Protein AF-A0A7X3FND4-F1 (afdb_monomer_lite)

Organism: NCBI:txid2078573

Foldseek 3Di:
DQDADPVGHRQADADDDDDDPVPQQAAPLQLLQVVLLVLVVVLVVPVVCVVVSSVVSVVSLVVCVVVVNDNSNHDGRYTHRDDPVRSVVVCCVVPVPPVPCPPVVVVQPVPPPPDGPPVQPSLLLPQQQAQPLDLVSSVVSVVVSLVSNVWDWDDDPPQKIFTADQDPNDGDTFKIWRQAQDPDPPDDPLRRATFMAGADGPVAWGADSNVSDIDGRVHGPSHGSHD

Secondary structure (DSSP, 8-state):
---B-TTS-B--B---S---GGG-SS-TT-HHHHHHHHHHHHHHH-GGGHHHHHHHHHHHHHHHHHTT--GGGSPPSSSBPPPHHHHHHHHHHH-TTGGG-TTHHHHTTS-TTSS--TTTTTHHHH------S-HHHHHHHHHHHHHHTTPEEEE-TTSEEEEEEEETTEEEEEEEEE-SPP--TT--GGGGS-EEEEBSSSSS-EEETTTTEEESHHHHSSEES--

Structure (mmCIF, N/CA/C/O backbone):
data_AF-A0A7X3FND4-F1
#
_entry.id   AF-A0A7X3FND4-F1
#
loop_
_atom_site.group_PDB
_atom_site.id
_atom_site.type_symbol
_atom_site.label_atom_id
_atom_site.label_alt_id
_atom_site.label_comp_id
_atom_site.label_asym_id
_atom_site.label_entity_id
_atom_site.label_seq_id
_atom_site.pdbx_PDB_ins_code
_atom_site.Cartn_x
_atom_site.Cartn_y
_atom_site.Cartn_z
_atom_site.occupancy
_atom_site.B_iso_or_equiv
_atom_site.auth_seq_id
_atom_site.auth_comp_id
_atom_site.auth_asym_id
_atom_site.auth_atom_id
_atom_site.pdbx_PDB_model_num
ATOM 1 N N . MET A 1 1 ? -24.458 -0.005 28.334 1.00 35.22 1 MET A N 1
ATOM 2 C CA . MET A 1 1 ? -25.218 0.476 27.157 1.00 35.22 1 MET A CA 1
ATOM 3 C C . MET A 1 1 ? -24.562 -0.077 25.902 1.00 35.22 1 MET A C 1
ATOM 5 O O . MET A 1 1 ? -23.398 0.231 25.675 1.00 35.22 1 MET A O 1
ATOM 9 N N . LYS A 1 2 ? -25.258 -0.939 25.150 1.00 39.16 2 LYS A N 1
ATOM 10 C CA . LYS A 1 2 ? -24.823 -1.385 23.818 1.00 39.16 2 LYS A CA 1
ATOM 11 C C . LYS A 1 2 ? -25.212 -0.275 22.835 1.00 39.16 2 LYS A C 1
ATOM 13 O O . LYS A 1 2 ? -26.392 0.042 22.756 1.00 39.16 2 LYS A O 1
ATOM 18 N N . TYR A 1 3 ? -24.232 0.366 22.202 1.00 41.12 3 TYR A N 1
ATOM 19 C CA . TYR A 1 3 ? -24.488 1.337 21.134 1.00 41.12 3 TYR A CA 1
ATOM 20 C C . TYR A 1 3 ? -24.836 0.569 19.855 1.00 41.12 3 TYR A C 1
ATOM 22 O O . TYR A 1 3 ? -24.245 -0.480 19.582 1.00 41.12 3 TYR A O 1
ATOM 30 N N . VAL A 1 4 ? -25.846 1.054 19.143 1.00 42.75 4 VAL A N 1
ATOM 31 C CA . VAL A 1 4 ? -26.468 0.403 17.989 1.00 42.75 4 VAL A CA 1
ATOM 32 C C . VAL A 1 4 ? -26.307 1.346 16.798 1.00 42.75 4 VAL A C 1
ATOM 34 O O . VAL A 1 4 ? -26.546 2.542 16.960 1.00 42.75 4 VAL A O 1
ATOM 37 N N . ASP A 1 5 ? -25.874 0.838 15.644 1.00 49.78 5 ASP A N 1
ATOM 38 C CA . ASP A 1 5 ? -25.708 1.648 14.432 1.00 49.78 5 ASP A CA 1
ATOM 39 C C . ASP A 1 5 ? -27.071 2.089 13.854 1.00 49.78 5 ASP A C 1
ATOM 41 O O . ASP A 1 5 ? -28.125 1.586 14.270 1.00 49.78 5 ASP A O 1
ATOM 45 N N . PRO A 1 6 ? -27.094 2.997 12.856 1.00 37.53 6 PRO A N 1
ATOM 46 C CA . PRO A 1 6 ? -28.324 3.406 12.175 1.00 37.53 6 PRO A CA 1
ATOM 47 C C . PRO A 1 6 ? -29.097 2.267 11.483 1.00 37.53 6 PRO A C 1
ATOM 49 O O . PRO A 1 6 ? -30.220 2.493 11.039 1.00 37.53 6 PRO A O 1
ATOM 52 N N . SER A 1 7 ? -28.522 1.062 11.376 1.00 45.56 7 SER A N 1
ATOM 53 C CA . SER A 1 7 ? -29.170 -0.142 10.843 1.00 45.56 7 SER A CA 1
ATOM 54 C C . SER A 1 7 ? -29.706 -1.093 11.922 1.00 45.56 7 SER A C 1
ATOM 56 O O . SER A 1 7 ? -30.280 -2.128 11.593 1.00 45.56 7 SER A O 1
ATOM 58 N N . GLY A 1 8 ? -29.595 -0.736 13.205 1.00 41.75 8 GLY A N 1
ATOM 59 C CA . GLY A 1 8 ? -30.160 -1.513 14.308 1.00 41.75 8 GLY A CA 1
ATOM 60 C C . GLY A 1 8 ? -29.250 -2.628 14.837 1.00 41.75 8 GLY A C 1
ATOM 61 O O . GLY A 1 8 ? -29.693 -3.417 15.675 1.00 41.75 8 GLY A O 1
ATOM 62 N N . HIS A 1 9 ? -27.981 -2.689 14.417 1.00 47.28 9 HIS A N 1
ATOM 63 C CA . HIS A 1 9 ? -27.029 -3.702 14.878 1.00 47.28 9 HIS A CA 1
ATOM 64 C C . HIS A 1 9 ? -26.102 -3.175 15.980 1.00 47.28 9 HIS A C 1
ATOM 66 O O . HIS A 1 9 ? -25.639 -2.038 15.942 1.00 47.28 9 HIS A O 1
ATOM 72 N N . ALA A 1 10 ? -25.837 -4.004 16.998 1.00 50.56 10 ALA A N 1
ATOM 73 C CA . ALA A 1 10 ? -24.878 -3.669 18.050 1.00 50.56 10 ALA A CA 1
ATOM 74 C C . ALA A 1 10 ? -23.487 -3.499 17.424 1.00 50.56 10 ALA A C 1
ATOM 76 O O . ALA A 1 10 ? -22.963 -4.445 16.837 1.00 50.56 10 ALA A O 1
ATOM 77 N N . GLU A 1 11 ? -22.917 -2.298 17.536 1.00 48.88 11 GLU A N 1
ATOM 78 C CA . GLU A 1 11 ? -21.848 -1.885 16.626 1.00 48.88 11 GLU A CA 1
ATOM 79 C C . GLU A 1 11 ? -20.568 -2.696 16.753 1.00 48.88 11 GLU A C 1
ATOM 81 O O . GLU A 1 11 ? -19.911 -2.874 15.739 1.00 48.88 11 GLU A O 1
ATOM 86 N N . MET A 1 12 ? -20.161 -3.137 17.950 1.00 56.22 12 MET A N 1
ATOM 87 C CA . MET A 1 12 ? -18.870 -3.812 18.161 1.00 56.22 12 MET A CA 1
ATOM 88 C C . MET A 1 12 ? -18.923 -4.714 19.407 1.00 56.22 12 MET A C 1
ATOM 90 O O . MET A 1 12 ? -19.320 -4.272 20.488 1.00 56.22 12 MET A O 1
ATOM 94 N N . SER A 1 13 ? -18.551 -5.989 19.244 1.00 53.75 13 SER A N 1
ATOM 95 C CA . SER A 1 13 ? -18.493 -7.022 20.294 1.00 53.75 13 SER A CA 1
ATOM 96 C C . SER A 1 13 ? -17.082 -7.137 20.897 1.00 53.75 13 SER A C 1
ATOM 98 O O . SER A 1 13 ? -16.085 -6.932 20.207 1.00 53.75 13 SER A O 1
ATOM 100 N N . THR A 1 14 ? -16.997 -7.477 22.189 1.00 50.88 14 THR A N 1
ATOM 101 C CA . THR A 1 14 ? -15.748 -7.652 22.957 1.00 50.88 14 THR A CA 1
ATOM 102 C C . THR A 1 14 ? -15.320 -9.122 23.086 1.00 50.88 14 THR A C 1
ATOM 104 O O . THR A 1 14 ? -14.772 -9.483 24.126 1.00 50.88 14 THR A O 1
ATOM 107 N N . GLY A 1 15 ? -15.633 -9.992 22.117 1.00 50.84 15 GLY A N 1
ATOM 108 C CA . GLY A 1 15 ? -15.469 -11.448 22.239 1.00 50.84 15 GLY A CA 1
ATOM 109 C C . GLY A 1 15 ? -14.130 -11.879 22.861 1.00 50.84 15 GLY A C 1
ATOM 110 O O . GLY A 1 15 ? -13.076 -11.719 22.256 1.00 50.84 15 GLY A O 1
ATOM 111 N N . SER A 1 16 ? -14.175 -12.417 24.089 1.00 43.38 16 SER A N 1
ATOM 112 C CA . SER A 1 16 ? -13.014 -12.863 24.879 1.00 43.38 16 SER A CA 1
ATOM 113 C C . SER A 1 16 ? -12.987 -14.393 25.025 1.00 43.38 16 SER A C 1
ATOM 115 O O . SER A 1 16 ? -12.960 -14.931 26.134 1.00 43.38 16 SER A O 1
ATOM 117 N N . GLY A 1 17 ? -13.066 -15.110 23.906 1.00 42.16 17 GLY A N 1
ATOM 118 C CA . GLY A 1 17 ? -12.922 -16.568 23.841 1.00 42.16 17 GLY A CA 1
ATOM 119 C C . GLY A 1 17 ? -11.724 -16.941 22.974 1.00 42.16 17 GLY A C 1
ATOM 120 O O . GLY A 1 17 ? -11.375 -16.176 22.079 1.00 42.16 17 GLY A O 1
ATOM 121 N N . GLY A 1 18 ? -11.077 -18.078 23.260 1.00 45.50 18 GLY A N 1
ATOM 122 C CA . GLY A 1 18 ? -9.878 -18.556 22.560 1.00 45.50 18 GLY A CA 1
ATOM 123 C C . GLY A 1 18 ? -9.950 -18.329 21.048 1.00 45.50 18 GLY A C 1
ATOM 124 O O . GLY A 1 18 ? -10.848 -18.831 20.378 1.00 45.50 18 GLY A O 1
ATOM 125 N N . PHE A 1 19 ? -9.032 -17.510 20.543 1.00 54.03 19 PHE A N 1
ATOM 126 C CA . PHE A 1 19 ? -9.101 -16.972 19.196 1.00 54.03 19 PHE A CA 1
ATOM 127 C C . PHE A 1 19 ? -8.568 -17.976 18.165 1.00 54.03 19 PHE A C 1
ATOM 129 O O . PHE A 1 19 ? -7.382 -18.310 18.179 1.00 54.03 19 PHE A O 1
ATOM 136 N N . ASP A 1 20 ? -9.425 -18.409 17.240 1.00 60.84 20 ASP A N 1
ATOM 137 C CA . ASP A 1 20 ? -9.028 -19.145 16.037 1.00 60.84 20 ASP A CA 1
ATOM 138 C C . ASP A 1 20 ? -9.052 -18.201 14.829 1.00 60.84 20 ASP A C 1
ATOM 140 O O . ASP A 1 20 ? -10.104 -17.699 14.435 1.00 60.84 20 ASP A O 1
ATOM 144 N N . ILE A 1 21 ? -7.894 -17.982 14.205 1.00 57.00 21 ILE A N 1
ATOM 145 C CA . ILE A 1 21 ? -7.762 -17.155 12.996 1.00 57.00 21 ILE A CA 1
ATOM 146 C C . ILE A 1 21 ? -8.625 -17.661 11.835 1.00 57.00 21 ILE A C 1
ATOM 148 O O . ILE A 1 21 ? -9.056 -16.865 11.006 1.00 57.00 21 ILE A O 1
ATOM 152 N N . ASN A 1 22 ? -8.913 -18.964 11.795 1.00 56.25 22 ASN A N 1
ATOM 153 C CA . ASN A 1 22 ? -9.743 -19.571 10.758 1.00 56.25 22 ASN A CA 1
ATOM 154 C C . ASN A 1 22 ? -11.243 -19.343 10.997 1.00 56.25 22 ASN A C 1
ATOM 156 O O . ASN A 1 22 ? -12.050 -19.656 10.128 1.00 56.25 22 ASN A O 1
ATOM 160 N N . SER A 1 23 ? -11.623 -18.796 12.157 1.00 65.81 23 SER A N 1
ATOM 161 C CA . SER A 1 23 ? -13.009 -18.428 12.464 1.00 65.81 23 SER A CA 1
ATOM 162 C C . SER A 1 23 ? -13.378 -17.013 12.003 1.00 65.81 23 SER A C 1
ATOM 164 O O . SER A 1 23 ? -14.543 -16.618 12.102 1.00 65.81 23 SER A O 1
ATOM 166 N N . LEU A 1 24 ? -12.407 -16.247 11.483 1.00 70.56 24 LEU A N 1
ATOM 167 C CA . LEU A 1 24 ? -12.666 -14.918 10.944 1.00 70.56 24 LEU A CA 1
ATOM 168 C C . LEU A 1 24 ? -13.523 -15.012 9.688 1.00 70.56 24 LEU A C 1
ATOM 170 O O . LEU A 1 24 ? -13.190 -15.709 8.734 1.00 70.56 24 LEU A O 1
ATOM 174 N N . ARG A 1 25 ? -14.636 -14.280 9.700 1.00 80.50 25 ARG A N 1
ATOM 175 C CA . ARG A 1 25 ? -15.609 -14.278 8.603 1.00 80.50 25 ARG A CA 1
ATOM 176 C C . ARG A 1 25 ? -15.191 -13.412 7.423 1.00 80.50 25 ARG A C 1
ATOM 178 O O . ARG A 1 25 ? -15.799 -13.538 6.375 1.00 80.50 25 ARG A O 1
ATOM 185 N N . TRP A 1 26 ? -14.172 -12.577 7.604 1.00 83.44 26 TRP A N 1
ATOM 186 C CA . TRP A 1 26 ? -13.671 -11.619 6.627 1.00 83.44 26 TRP A CA 1
ATOM 187 C C . TRP A 1 26 ? -12.258 -11.971 6.160 1.00 83.44 26 TRP A C 1
ATOM 189 O O . TRP A 1 26 ? -11.499 -12.665 6.839 1.00 83.44 26 TRP A O 1
ATOM 199 N N . ASP A 1 27 ? -11.885 -11.458 4.990 1.00 74.81 27 ASP A N 1
ATOM 200 C CA . ASP A 1 27 ? -10.629 -11.809 4.339 1.00 74.81 27 ASP A CA 1
ATOM 201 C C . ASP A 1 27 ? -9.444 -11.044 4.952 1.00 74.81 27 ASP A C 1
ATOM 203 O O . ASP A 1 27 ? -9.278 -9.834 4.769 1.00 74.81 27 ASP A O 1
ATOM 207 N N . THR A 1 28 ? -8.598 -11.767 5.688 1.00 72.12 28 THR A N 1
ATOM 208 C CA . THR A 1 28 ? -7.401 -11.216 6.348 1.00 72.12 28 THR A CA 1
ATOM 209 C C . THR A 1 28 ? -6.292 -10.782 5.391 1.00 72.12 28 THR A C 1
ATOM 211 O O . THR A 1 28 ? -5.383 -10.052 5.801 1.00 72.12 28 THR A O 1
ATOM 214 N N . SER A 1 29 ? -6.360 -11.187 4.120 1.00 65.44 29 SER A N 1
ATOM 215 C CA . SER A 1 29 ? -5.430 -10.733 3.084 1.00 65.44 29 SER A CA 1
ATOM 216 C C . SER A 1 29 ? -5.751 -9.317 2.592 1.00 65.44 29 SER A C 1
ATOM 218 O O . SER A 1 29 ? -4.871 -8.626 2.077 1.00 65.44 29 SER A O 1
ATOM 220 N N . ILE A 1 30 ? -6.979 -8.835 2.812 1.00 63.03 30 ILE A N 1
ATOM 221 C CA . ILE A 1 30 ? -7.401 -7.499 2.394 1.00 63.03 30 ILE A CA 1
ATOM 222 C C . ILE A 1 30 ? -6.948 -6.467 3.424 1.00 63.03 30 ILE A C 1
ATOM 224 O O . ILE A 1 30 ? -7.461 -6.395 4.540 1.00 63.03 30 ILE A O 1
ATOM 228 N N . THR A 1 31 ? -6.016 -5.599 3.024 1.00 66.06 31 THR A N 1
ATOM 229 C CA . THR A 1 31 ? -5.380 -4.642 3.940 1.00 66.06 31 THR A CA 1
ATOM 230 C C . THR A 1 31 ? -6.381 -3.721 4.641 1.00 66.06 31 THR A C 1
ATOM 232 O O . THR A 1 31 ? -6.255 -3.457 5.834 1.00 66.06 31 THR A O 1
ATOM 235 N N . ALA A 1 32 ? -7.405 -3.259 3.922 1.00 66.56 32 ALA A N 1
ATOM 236 C CA . ALA A 1 32 ? -8.396 -2.333 4.464 1.00 66.56 32 ALA A CA 1
ATOM 237 C C . ALA A 1 32 ? -9.181 -2.905 5.663 1.00 66.56 32 ALA A C 1
ATOM 239 O O . ALA A 1 32 ? -9.613 -2.134 6.519 1.00 66.56 32 ALA A O 1
ATOM 240 N N . ASN A 1 33 ? -9.293 -4.233 5.800 1.00 79.88 33 ASN A N 1
ATOM 241 C CA . ASN A 1 33 ? -9.913 -4.847 6.978 1.00 79.88 33 ASN A CA 1
ATOM 242 C C . ASN A 1 33 ? -9.106 -4.612 8.261 1.00 79.88 33 ASN A C 1
ATOM 244 O O . ASN A 1 33 ? -9.689 -4.440 9.330 1.00 79.88 33 ASN A O 1
ATOM 248 N N . TRP A 1 34 ? -7.779 -4.515 8.166 1.00 79.12 34 TRP A N 1
ATOM 249 C CA . TRP A 1 34 ? -6.941 -4.171 9.316 1.00 79.12 34 TRP A CA 1
ATOM 250 C C . TRP A 1 34 ? -7.190 -2.742 9.780 1.00 79.12 34 TRP A C 1
ATOM 252 O O . TRP A 1 34 ? -7.351 -2.507 10.973 1.00 79.12 34 TRP A O 1
ATOM 262 N N . THR A 1 35 ? -7.315 -1.806 8.839 1.00 76.44 35 THR A N 1
ATOM 263 C CA . THR A 1 35 ? -7.677 -0.419 9.148 1.00 76.44 35 THR A CA 1
ATOM 264 C C . THR A 1 35 ? -9.058 -0.333 9.800 1.00 76.44 35 THR A C 1
ATOM 266 O O . THR A 1 35 ? -9.231 0.404 10.768 1.00 76.44 35 THR A O 1
ATOM 269 N N . ILE A 1 36 ? -10.030 -1.132 9.341 1.00 81.25 36 ILE A N 1
ATOM 270 C CA . ILE A 1 36 ? -11.333 -1.241 10.010 1.00 81.25 36 ILE A CA 1
ATOM 271 C C . ILE A 1 36 ? -11.144 -1.736 11.449 1.00 81.25 36 ILE A C 1
ATOM 273 O O . ILE A 1 36 ? -11.681 -1.117 12.364 1.00 81.25 36 ILE A O 1
ATOM 277 N N . ASN A 1 37 ? -10.349 -2.784 11.682 1.00 84.38 37 ASN A N 1
ATOM 278 C CA . ASN A 1 37 ? -10.080 -3.291 13.030 1.00 84.38 37 ASN A CA 1
ATOM 279 C C . ASN A 1 37 ? -9.447 -2.233 13.955 1.00 84.38 37 ASN A C 1
ATOM 281 O O . ASN A 1 37 ? -9.854 -2.105 15.109 1.00 84.38 37 ASN A O 1
ATOM 285 N N . GLU A 1 38 ? -8.496 -1.439 13.460 1.00 78.69 38 GLU A N 1
ATOM 286 C CA . GLU A 1 38 ? -7.905 -0.332 14.224 1.00 78.69 38 GLU A CA 1
ATOM 287 C C . GLU A 1 38 ? -8.937 0.734 14.589 1.00 78.69 38 GLU A C 1
ATOM 289 O O . GLU A 1 38 ? -8.974 1.198 15.729 1.00 78.69 38 GLU A O 1
ATOM 294 N N . MET A 1 39 ? -9.826 1.093 13.660 1.00 82.62 39 MET A N 1
ATOM 295 C CA . MET A 1 39 ? -10.925 2.017 13.946 1.00 82.62 39 MET A CA 1
ATOM 296 C C . MET A 1 39 ? -11.841 1.464 15.047 1.00 82.62 39 MET A C 1
ATOM 298 O O . MET A 1 39 ? -12.268 2.225 15.916 1.00 82.62 39 MET A O 1
ATOM 302 N N . LYS A 1 40 ? -12.076 0.143 15.096 1.00 86.69 40 LYS A N 1
ATOM 303 C CA . LYS A 1 40 ? -12.809 -0.495 16.208 1.00 86.69 40 LYS A CA 1
ATOM 304 C C . LYS A 1 40 ? -12.053 -0.389 17.534 1.00 86.69 40 LYS A C 1
ATOM 306 O O . LYS A 1 40 ? -12.651 -0.057 18.557 1.00 86.69 40 LYS A O 1
ATOM 311 N N . GLN A 1 41 ? -10.736 -0.591 17.529 1.00 80.69 41 GLN A N 1
ATOM 312 C CA . GLN A 1 41 ? -9.910 -0.393 18.728 1.00 80.69 41 GLN A CA 1
ATOM 313 C C . GLN A 1 41 ? -9.987 1.054 19.223 1.00 80.69 41 GLN A C 1
ATOM 315 O O . GLN A 1 41 ? -10.166 1.291 20.418 1.00 80.69 41 GLN A O 1
ATOM 320 N N . GLN A 1 42 ? -9.941 2.028 18.312 1.00 81.06 42 GLN A N 1
ATOM 321 C CA . GLN A 1 42 ? -10.082 3.444 18.646 1.00 81.06 42 GLN A CA 1
ATOM 322 C C . GLN A 1 42 ? -11.482 3.792 19.172 1.00 81.06 42 GLN A C 1
ATOM 324 O O . GLN A 1 42 ? -11.596 4.583 20.110 1.00 81.06 42 GLN A O 1
ATOM 329 N N . TRP A 1 43 ? -12.536 3.180 18.626 1.00 86.94 43 TRP A N 1
ATOM 330 C CA . TRP A 1 43 ? -13.910 3.282 19.131 1.00 86.94 43 TRP A CA 1
ATOM 331 C C . TRP A 1 43 ? -14.016 2.785 20.584 1.00 86.94 43 TRP A C 1
ATOM 333 O O . TRP A 1 43 ? -14.657 3.422 21.428 1.00 86.94 43 TRP A O 1
ATOM 343 N N . HIS A 1 44 ? -13.334 1.683 20.912 1.00 80.56 44 HIS A N 1
ATOM 344 C CA . HIS A 1 44 ? -13.276 1.153 22.276 1.00 80.56 44 HIS A CA 1
ATOM 345 C C . HIS A 1 44 ? -12.456 2.044 23.217 1.00 80.56 44 HIS A C 1
ATOM 347 O O . HIS A 1 44 ? -12.931 2.368 24.307 1.00 80.56 44 HIS A O 1
ATOM 353 N N . ALA A 1 45 ? -11.262 2.461 22.790 1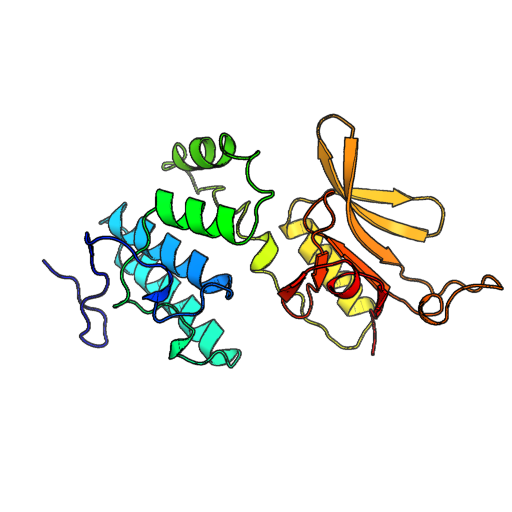.00 80.62 45 ALA A N 1
ATOM 354 C CA . ALA A 1 45 ? -10.324 3.242 23.594 1.00 80.62 45 ALA A CA 1
ATOM 355 C C . ALA A 1 45 ? -10.789 4.686 23.846 1.0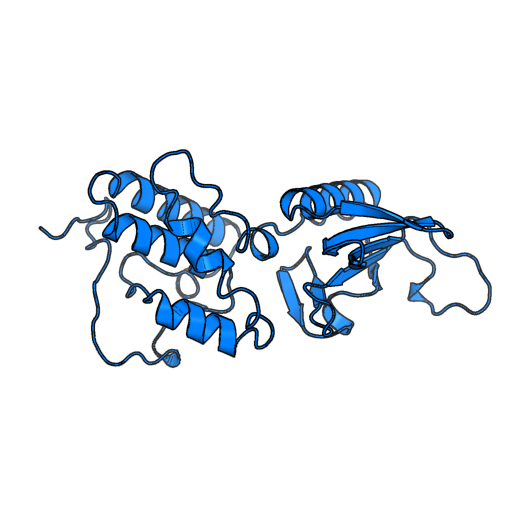0 80.62 45 ALA A C 1
ATOM 357 O O . ALA A 1 45 ? -10.473 5.263 24.884 1.00 80.62 45 ALA A O 1
ATOM 358 N N . ASN A 1 46 ? -11.569 5.271 22.927 1.00 82.44 46 ASN A N 1
ATOM 359 C CA . ASN A 1 46 ? -12.006 6.666 22.994 1.00 82.44 46 ASN A CA 1
ATOM 360 C C . ASN A 1 46 ? -13.540 6.794 22.994 1.00 82.44 46 ASN A C 1
ATOM 362 O O . ASN A 1 46 ? -14.121 7.171 21.972 1.00 82.44 46 ASN A O 1
ATOM 366 N N . PRO A 1 47 ? -14.223 6.590 24.141 1.00 85.44 47 PRO A N 1
ATOM 367 C CA . PRO A 1 47 ? -15.685 6.650 24.223 1.00 85.44 47 PRO A CA 1
ATOM 368 C C . PRO A 1 47 ? -16.310 7.945 23.683 1.00 85.44 47 PRO A C 1
ATOM 370 O O . PRO A 1 47 ? -17.394 7.910 23.114 1.00 85.44 47 PRO A O 1
ATOM 373 N N . LYS A 1 48 ? -15.611 9.084 23.810 1.00 87.25 48 LYS A N 1
ATOM 374 C CA . LYS A 1 48 ? -16.060 10.401 23.313 1.00 87.25 48 LYS A CA 1
ATOM 375 C C . LYS A 1 48 ? -16.032 10.541 21.783 1.00 87.25 48 LYS A C 1
ATOM 377 O O . LYS A 1 48 ? -16.557 11.516 21.263 1.00 87.25 48 LYS A O 1
ATOM 382 N N . LYS A 1 49 ? -15.372 9.622 21.071 1.00 81.94 49 LYS A N 1
ATOM 383 C CA . LYS A 1 49 ? -15.197 9.645 19.608 1.00 81.94 49 LYS A CA 1
ATOM 384 C C . LYS A 1 49 ? -15.771 8.398 18.930 1.00 81.94 49 LYS A C 1
ATOM 386 O O . LYS A 1 49 ? -15.384 8.090 17.808 1.00 81.94 49 LYS A O 1
ATOM 391 N N . ARG A 1 50 ? -16.672 7.672 19.593 1.00 85.06 50 ARG A N 1
ATOM 392 C CA . ARG A 1 50 ? -17.271 6.443 19.050 1.00 85.06 50 ARG A CA 1
ATOM 393 C C . ARG A 1 50 ? -17.944 6.670 17.704 1.00 85.06 50 ARG A C 1
ATOM 395 O O . ARG A 1 50 ? -17.532 6.054 16.729 1.00 85.06 50 ARG A O 1
ATOM 402 N N . ASP A 1 51 ? -18.854 7.634 17.630 1.00 82.38 51 ASP A N 1
ATOM 403 C CA . ASP A 1 51 ? -19.587 7.942 16.396 1.00 82.38 51 ASP A CA 1
ATOM 404 C C . ASP A 1 51 ? -18.645 8.301 15.240 1.00 82.38 51 ASP A C 1
ATOM 406 O O . ASP A 1 51 ? -18.847 7.881 14.103 1.00 82.38 51 ASP A O 1
ATOM 410 N N . TYR A 1 52 ? -17.563 9.028 15.541 1.00 82.44 52 TYR A N 1
ATOM 411 C CA . TYR A 1 52 ? -16.531 9.357 14.562 1.00 82.44 52 TYR A CA 1
ATOM 412 C C . TYR A 1 52 ? -15.858 8.094 14.009 1.00 82.44 52 TYR A C 1
ATOM 414 O O . TYR A 1 52 ? -15.809 7.900 12.796 1.00 82.44 52 TYR A O 1
ATOM 422 N N . TRP A 1 53 ? -15.367 7.212 14.881 1.00 84.00 53 TRP A N 1
ATOM 423 C CA . TRP A 1 53 ? -14.658 6.005 14.454 1.00 84.00 53 TRP A CA 1
ATOM 424 C C . TRP A 1 53 ? -15.572 4.992 13.758 1.00 84.00 53 TRP A C 1
ATOM 426 O O . TRP A 1 53 ? -15.149 4.355 12.794 1.00 84.00 53 TRP A O 1
ATOM 436 N N . ALA A 1 54 ? -16.830 4.884 14.191 1.00 82.75 54 ALA A N 1
ATOM 437 C CA . ALA A 1 54 ? -17.839 4.072 13.520 1.00 82.75 54 ALA A CA 1
ATOM 438 C C . ALA A 1 54 ? -18.124 4.591 12.100 1.00 82.75 54 ALA A C 1
ATOM 440 O O . ALA A 1 54 ? -18.101 3.816 11.141 1.00 82.75 54 ALA A O 1
ATOM 441 N N . ALA A 1 55 ? -18.304 5.908 11.947 1.00 77.44 55 ALA A N 1
ATOM 442 C CA . ALA A 1 55 ? -18.537 6.536 10.650 1.00 77.44 55 ALA A CA 1
ATOM 443 C C . ALA A 1 55 ? -17.341 6.384 9.696 1.00 77.44 55 ALA A C 1
ATOM 445 O O . ALA A 1 55 ? -17.538 6.105 8.513 1.00 77.44 55 ALA A O 1
ATOM 446 N N . GLU A 1 56 ? -16.105 6.535 10.181 1.00 79.81 56 GLU A N 1
ATOM 447 C CA . GLU A 1 56 ? -14.902 6.322 9.365 1.00 79.81 56 GLU A CA 1
ATOM 448 C C . GLU A 1 56 ? -14.763 4.862 8.907 1.00 79.81 56 GLU A C 1
ATOM 450 O O . GLU A 1 56 ? -14.501 4.612 7.726 1.00 79.81 56 GLU A O 1
ATOM 455 N N . ALA A 1 57 ? -15.032 3.895 9.791 1.00 82.81 57 ALA A N 1
ATOM 456 C CA . ALA A 1 57 ? -15.029 2.480 9.426 1.00 82.81 57 ALA A CA 1
ATOM 457 C C . ALA A 1 57 ? -16.073 2.177 8.341 1.00 82.81 57 ALA A C 1
ATOM 459 O O . ALA A 1 57 ? -15.775 1.489 7.364 1.00 82.81 57 ALA A O 1
ATOM 460 N N . GLU A 1 58 ? -17.280 2.734 8.458 1.00 86.56 58 GLU A N 1
ATOM 461 C CA . GLU A 1 58 ? -18.341 2.508 7.477 1.00 86.56 58 GLU A CA 1
ATOM 462 C C . GLU A 1 58 ? -18.070 3.192 6.131 1.00 86.56 58 GLU A C 1
ATOM 464 O O . GLU A 1 58 ? -18.376 2.635 5.072 1.00 86.56 58 GLU A O 1
ATOM 469 N N . LYS A 1 59 ? -17.424 4.365 6.126 1.00 78.81 59 LYS A N 1
ATOM 470 C CA . LYS A 1 59 ? -16.930 4.977 4.882 1.00 78.81 59 LYS A CA 1
ATOM 471 C C . LYS A 1 59 ? -15.966 4.040 4.158 1.00 78.81 59 LYS A C 1
ATOM 473 O O . LYS A 1 59 ? -16.119 3.850 2.950 1.00 78.81 59 LYS A O 1
ATOM 478 N N . LEU A 1 60 ? -15.024 3.431 4.880 1.00 75.75 60 LEU A N 1
ATOM 479 C CA . LEU A 1 60 ? -14.052 2.505 4.298 1.00 75.75 60 LEU A CA 1
ATOM 480 C C . LEU A 1 60 ? -14.723 1.228 3.767 1.00 75.75 60 LEU A C 1
ATOM 482 O O . LEU A 1 60 ? -14.478 0.856 2.620 1.00 75.75 60 LEU A O 1
ATOM 486 N N . ARG A 1 61 ? -15.656 0.618 4.513 1.00 84.62 61 ARG A N 1
ATOM 487 C CA . ARG A 1 61 ? -16.450 -0.524 4.008 1.00 84.62 61 ARG A CA 1
ATOM 488 C C . ARG A 1 61 ? -17.180 -0.183 2.715 1.00 84.62 61 ARG A C 1
ATOM 490 O O . ARG A 1 61 ? -17.137 -0.945 1.753 1.00 84.62 61 ARG A O 1
ATOM 497 N N . ASN A 1 62 ? -17.818 0.984 2.653 1.00 73.50 62 ASN A N 1
ATOM 498 C CA . ASN A 1 62 ? -18.526 1.420 1.452 1.00 73.50 62 ASN A CA 1
ATOM 499 C C . ASN A 1 62 ? -17.590 1.657 0.264 1.00 73.50 62 ASN A C 1
ATOM 501 O O . ASN A 1 62 ? -17.962 1.351 -0.869 1.00 73.50 62 ASN A O 1
ATOM 505 N N . GLN A 1 63 ? -16.374 2.155 0.495 1.00 64.19 63 GLN A N 1
ATOM 506 C CA . GLN A 1 63 ? -15.352 2.239 -0.551 1.00 64.19 63 GLN A CA 1
ATOM 507 C C . GLN A 1 63 ? -14.960 0.849 -1.068 1.00 64.19 63 GLN A C 1
ATOM 509 O O . GLN A 1 63 ? -14.931 0.651 -2.280 1.00 64.19 63 GLN A O 1
ATOM 514 N N . MET A 1 64 ? -14.754 -0.121 -0.173 1.00 81.06 64 MET A N 1
ATOM 515 C CA . MET A 1 64 ? -14.440 -1.511 -0.529 1.00 81.06 64 MET A CA 1
ATOM 516 C C . MET A 1 64 ? -15.568 -2.182 -1.329 1.00 81.06 64 MET A C 1
ATOM 518 O O . MET A 1 64 ? -15.317 -2.822 -2.351 1.00 81.06 64 MET A O 1
ATOM 522 N N . ARG A 1 65 ? -16.833 -1.981 -0.930 1.00 82.12 65 ARG A N 1
ATOM 523 C CA . ARG A 1 65 ? -18.000 -2.465 -1.691 1.00 82.12 65 ARG A CA 1
ATOM 524 C C . ARG A 1 65 ? -18.038 -1.851 -3.094 1.00 82.12 65 ARG A C 1
ATOM 526 O O . ARG A 1 65 ? -18.223 -2.560 -4.078 1.00 82.12 65 ARG A O 1
ATOM 533 N N . ARG A 1 66 ? -17.805 -0.537 -3.209 1.00 59.81 66 ARG A N 1
ATOM 534 C CA . ARG A 1 66 ? -17.753 0.173 -4.503 1.00 59.81 66 ARG A CA 1
ATOM 535 C C . ARG A 1 66 ? -16.597 -0.282 -5.394 1.00 59.81 66 ARG A C 1
ATOM 537 O O . ARG A 1 66 ? -16.711 -0.163 -6.609 1.00 59.81 66 ARG A O 1
ATOM 544 N N . SER A 1 67 ? -15.512 -0.802 -4.821 1.00 55.03 67 SER A N 1
ATOM 545 C CA . SER A 1 67 ? -14.408 -1.401 -5.578 1.00 55.03 67 SER A CA 1
ATOM 546 C C . SER A 1 67 ? -14.641 -2.870 -5.948 1.00 55.03 67 SER A C 1
ATOM 548 O O . SER A 1 67 ? -13.739 -3.497 -6.495 1.00 55.03 67 SER A O 1
ATOM 550 N N . GLY A 1 68 ? -15.823 -3.427 -5.663 1.00 66.56 68 GLY A N 1
ATOM 551 C CA . GLY A 1 68 ? -16.194 -4.794 -6.034 1.00 66.56 68 GLY A CA 1
ATOM 552 C C . GLY A 1 68 ? -15.756 -5.873 -5.042 1.00 66.56 68 GLY A C 1
ATOM 553 O O . GLY A 1 68 ? -15.835 -7.053 -5.369 1.00 66.56 68 GLY A O 1
ATOM 554 N N . ILE A 1 69 ? -15.307 -5.504 -3.837 1.00 64.88 69 ILE A N 1
ATOM 555 C CA . ILE A 1 69 ? -15.007 -6.484 -2.787 1.00 64.88 69 ILE A CA 1
ATOM 556 C C . ILE A 1 69 ? -16.336 -7.020 -2.240 1.00 64.88 69 ILE A C 1
ATOM 558 O O . ILE A 1 69 ? -17.205 -6.244 -1.833 1.00 64.88 69 ILE A O 1
ATOM 562 N N . ALA A 1 70 ? -16.493 -8.346 -2.241 1.00 79.94 70 ALA A N 1
ATOM 563 C CA . ALA A 1 70 ? -17.678 -9.015 -1.709 1.00 79.94 70 ALA A CA 1
ATOM 564 C C . ALA A 1 70 ? -17.871 -8.682 -0.223 1.00 79.94 70 ALA A C 1
ATOM 566 O O . ALA A 1 70 ? -16.898 -8.637 0.526 1.00 79.94 70 ALA A O 1
ATOM 567 N N . ASN A 1 71 ? -19.118 -8.471 0.212 1.00 87.25 71 ASN A N 1
ATOM 568 C CA . ASN A 1 71 ? -19.404 -8.028 1.580 1.00 87.25 71 ASN A CA 1
ATOM 569 C C . ASN A 1 71 ? -18.871 -8.999 2.644 1.00 87.25 71 ASN A C 1
ATOM 571 O O . ASN A 1 71 ? -18.366 -8.545 3.665 1.00 87.25 71 ASN A O 1
ATOM 575 N N . ASP A 1 72 ? -18.919 -10.301 2.370 1.00 89.25 72 ASP A N 1
ATOM 576 C CA . ASP A 1 72 ? -18.406 -11.334 3.276 1.00 89.25 72 ASP A CA 1
ATOM 577 C C . ASP A 1 72 ? -16.885 -11.242 3.447 1.00 89.25 72 ASP A C 1
ATOM 579 O O . ASP A 1 72 ? -16.362 -11.551 4.504 1.00 89.25 72 ASP A O 1
ATOM 583 N N . ASN A 1 73 ? -16.160 -10.702 2.465 1.00 82.50 73 ASN A N 1
ATOM 584 C CA . ASN A 1 73 ? -14.718 -10.491 2.584 1.00 82.50 73 ASN A CA 1
ATOM 585 C C . ASN A 1 73 ? -14.365 -9.218 3.372 1.00 82.50 73 ASN A C 1
ATOM 587 O O . ASN A 1 73 ? -13.185 -8.967 3.607 1.00 82.50 73 ASN A O 1
ATOM 591 N N . ILE A 1 74 ? -15.344 -8.398 3.766 1.00 83.06 74 ILE A N 1
ATOM 592 C CA . ILE A 1 74 ? -15.140 -7.128 4.472 1.00 83.06 74 ILE A CA 1
ATOM 593 C C . ILE A 1 74 ? -15.439 -7.325 5.959 1.00 83.06 74 ILE A C 1
ATOM 595 O O . ILE A 1 74 ? -16.502 -7.827 6.311 1.00 83.06 74 ILE A O 1
ATOM 599 N N . MET A 1 75 ? -14.550 -6.857 6.836 1.00 88.38 75 MET A N 1
ATOM 600 C CA . MET A 1 75 ? -14.778 -6.868 8.280 1.00 88.38 75 MET A CA 1
ATOM 601 C C . MET A 1 75 ? -15.983 -5.993 8.630 1.00 88.38 75 MET A C 1
ATOM 603 O O . MET A 1 75 ? -15.975 -4.778 8.416 1.00 88.38 75 MET A O 1
ATOM 607 N N . GLN A 1 76 ? -17.005 -6.590 9.226 1.00 91.38 76 GLN A N 1
ATOM 608 C CA . GLN A 1 76 ? -18.240 -5.936 9.626 1.00 91.38 76 GLN A CA 1
ATOM 609 C C . GLN A 1 76 ? -18.145 -5.326 11.032 1.00 91.38 76 GLN A C 1
ATOM 611 O O . GLN A 1 76 ? -17.230 -5.578 11.828 1.00 91.38 76 GLN A O 1
ATOM 616 N N . SER A 1 77 ? -19.119 -4.474 11.346 1.00 85.69 77 SER A N 1
ATOM 617 C CA . SER A 1 77 ? -19.328 -3.932 12.692 1.00 85.69 77 SER A CA 1
ATOM 618 C C . SER A 1 77 ? -19.552 -5.071 13.700 1.00 85.69 77 SER A C 1
ATOM 620 O O . SER A 1 77 ? -18.865 -5.147 14.718 1.00 85.69 77 SER A O 1
ATOM 622 N N . SER A 1 78 ? -20.372 -6.059 13.347 1.00 83.25 78 SER A N 1
ATOM 623 C CA . SER A 1 78 ? -20.677 -7.212 14.200 1.00 83.25 78 SER A CA 1
ATOM 624 C C . SER A 1 78 ? -19.520 -8.185 14.442 1.00 83.25 78 SER A C 1
ATOM 626 O O . SER A 1 78 ? -19.606 -8.975 15.378 1.00 83.25 78 SER A O 1
ATOM 628 N N . ASP A 1 79 ? -18.470 -8.169 13.615 1.00 84.38 79 ASP A N 1
ATOM 629 C CA . ASP A 1 79 ? -17.343 -9.093 13.785 1.00 84.38 79 ASP A CA 1
ATOM 630 C C . ASP A 1 79 ? -16.576 -8.797 15.073 1.00 84.38 79 ASP A C 1
ATOM 632 O O . ASP A 1 79 ? -16.479 -7.646 15.504 1.00 84.38 79 ASP A O 1
ATOM 636 N N . ASP A 1 80 ? -15.983 -9.812 15.691 1.00 81.94 80 ASP A N 1
ATOM 637 C CA . ASP A 1 80 ? -15.165 -9.567 16.872 1.00 81.94 80 ASP A CA 1
ATOM 638 C C . ASP A 1 80 ? -13.928 -8.737 16.508 1.00 81.94 80 ASP A C 1
ATOM 640 O O . ASP A 1 80 ? -13.273 -8.931 15.478 1.00 81.94 80 ASP A O 1
ATOM 644 N N . MET A 1 81 ? -13.637 -7.753 17.356 1.00 81.31 81 MET A N 1
ATOM 645 C CA . MET A 1 81 ? -12.422 -6.962 17.242 1.00 81.31 81 MET A CA 1
ATOM 646 C C . MET A 1 81 ? -11.216 -7.837 17.586 1.00 81.31 81 MET A C 1
ATOM 648 O O . MET A 1 81 ? -11.181 -8.490 18.628 1.00 81.31 81 MET A O 1
ATOM 652 N N . LEU A 1 82 ? -10.190 -7.791 16.745 1.00 76.88 82 LEU A N 1
ATOM 653 C CA . LEU A 1 82 ? -8.915 -8.427 17.030 1.00 76.88 82 LEU A CA 1
ATOM 654 C C . LEU A 1 82 ? -8.140 -7.602 18.050 1.00 76.88 82 LEU A C 1
ATOM 656 O O . LEU A 1 82 ? -7.994 -6.383 17.894 1.00 76.88 82 LEU A O 1
ATOM 660 N N . SER A 1 83 ? -7.594 -8.274 19.064 1.00 69.00 83 SER A N 1
ATOM 661 C CA . SER A 1 83 ? -6.681 -7.637 20.011 1.00 69.00 83 SER A CA 1
ATOM 662 C C . SER A 1 83 ? -5.404 -7.174 19.303 1.00 69.00 83 SER A C 1
ATOM 664 O O . SER A 1 83 ? -5.028 -7.702 18.252 1.00 69.00 83 SER A O 1
ATOM 666 N N . LYS A 1 84 ? -4.714 -6.183 19.873 1.00 60.19 84 LYS A N 1
ATOM 667 C CA . LYS A 1 84 ? -3.461 -5.652 19.313 1.00 60.19 84 LYS A CA 1
ATOM 668 C C . LYS A 1 84 ? -2.402 -6.752 19.185 1.00 60.19 84 LYS A C 1
ATOM 670 O O . LYS A 1 84 ? -1.735 -6.854 18.159 1.00 60.19 84 LYS A O 1
ATOM 675 N N . GLU A 1 85 ? -2.300 -7.609 20.194 1.00 60.12 85 GLU A N 1
ATOM 676 C CA . GLU A 1 85 ? -1.386 -8.756 20.249 1.00 60.12 85 GLU A CA 1
ATOM 677 C C . GLU A 1 85 ? -1.660 -9.723 19.105 1.00 60.12 85 GLU A C 1
ATOM 679 O O . GLU A 1 85 ? -0.743 -10.271 18.495 1.00 60.12 85 GLU A O 1
ATOM 684 N N . LEU A 1 86 ? -2.936 -9.902 18.784 1.00 65.00 86 LEU A N 1
ATOM 685 C CA . LEU A 1 86 ? -3.352 -10.833 17.768 1.00 65.00 86 LEU A CA 1
ATOM 686 C C . LEU A 1 86 ? -3.206 -10.267 16.351 1.00 65.00 86 LEU A C 1
ATOM 688 O O . LEU A 1 86 ? -2.747 -10.975 15.459 1.00 65.00 86 LEU A O 1
ATOM 692 N N . VAL A 1 87 ? -3.481 -8.977 16.148 1.00 63.84 87 VAL A N 1
ATOM 693 C CA . VAL A 1 87 ? -3.123 -8.261 14.910 1.00 63.84 87 VAL A CA 1
ATOM 694 C C . VAL A 1 87 ? -1.622 -8.375 14.654 1.00 63.84 87 VAL A C 1
ATOM 696 O O . VAL A 1 87 ? -1.209 -8.682 13.535 1.00 63.84 87 VAL A O 1
ATOM 699 N N . LEU A 1 88 ? -0.798 -8.194 15.690 1.00 57.38 88 LEU A N 1
ATOM 700 C CA . LEU A 1 88 ? 0.649 -8.381 15.606 1.00 57.38 88 LEU A CA 1
ATOM 701 C C . LEU A 1 88 ? 1.016 -9.832 15.279 1.00 57.38 88 LEU A C 1
ATOM 703 O O . LEU A 1 88 ? 1.867 -10.056 14.424 1.00 57.38 88 LEU A O 1
ATOM 707 N N . LEU A 1 89 ? 0.365 -10.821 15.897 1.00 57.06 89 LEU A N 1
ATOM 708 C CA . LEU A 1 89 ? 0.593 -12.240 15.612 1.00 57.06 89 LEU A CA 1
ATOM 709 C C . LEU A 1 89 ? 0.255 -12.601 14.158 1.00 57.06 89 LEU A C 1
ATOM 711 O O . LEU A 1 89 ? 1.036 -13.287 13.500 1.00 57.06 89 LEU A O 1
ATOM 715 N N . ILE A 1 90 ? -0.873 -12.117 13.632 1.00 57.28 90 ILE A N 1
ATOM 716 C CA . ILE A 1 90 ? -1.274 -12.354 12.240 1.00 57.28 90 ILE A CA 1
ATOM 717 C C . ILE A 1 90 ? -0.338 -11.615 11.286 1.00 57.28 90 ILE A C 1
ATOM 719 O O . ILE A 1 90 ? 0.106 -12.192 10.297 1.00 57.28 90 ILE A O 1
ATOM 723 N N . SER A 1 91 ? 0.047 -10.383 11.622 1.00 52.25 91 SER A N 1
ATOM 724 C CA . SER A 1 91 ? 1.046 -9.624 10.866 1.00 52.25 91 SER A CA 1
ATOM 725 C C . SER A 1 91 ? 2.389 -10.356 10.819 1.00 52.25 91 SER A C 1
ATOM 727 O O . SER A 1 91 ? 3.007 -10.415 9.763 1.00 52.25 91 SER A O 1
ATOM 729 N N . ARG A 1 92 ? 2.816 -10.989 11.921 1.00 49.56 92 ARG A N 1
ATOM 730 C CA . ARG A 1 92 ? 4.021 -11.838 11.981 1.00 49.56 92 ARG A CA 1
ATOM 731 C C . ARG A 1 92 ? 3.875 -13.110 11.146 1.00 49.56 92 ARG A C 1
ATOM 733 O O . ARG A 1 92 ? 4.819 -13.499 10.470 1.00 49.56 92 ARG A O 1
ATOM 740 N N . LYS A 1 93 ? 2.703 -13.751 11.168 1.00 49.84 93 LYS A N 1
ATOM 741 C CA . LYS A 1 93 ? 2.427 -14.981 10.407 1.00 49.84 93 LYS A CA 1
ATOM 742 C C . LYS A 1 93 ? 2.355 -14.727 8.897 1.00 49.84 93 LYS A C 1
ATOM 744 O O . LYS A 1 93 ? 2.873 -15.525 8.124 1.00 49.84 93 LYS A O 1
ATOM 749 N N . ASN A 1 94 ? 1.755 -13.609 8.494 1.00 46.81 94 ASN A N 1
ATOM 750 C CA . ASN A 1 94 ? 1.578 -13.225 7.092 1.00 46.81 94 ASN A CA 1
ATOM 751 C C . ASN A 1 94 ? 2.768 -12.417 6.544 1.00 46.81 94 ASN A C 1
ATOM 753 O O . ASN A 1 94 ? 2.939 -12.321 5.333 1.00 46.81 94 ASN A O 1
ATOM 757 N N . SER A 1 95 ? 3.604 -11.852 7.421 1.00 42.12 95 SER A N 1
ATOM 758 C CA . SER A 1 95 ? 4.830 -11.130 7.074 1.00 42.12 95 SER A CA 1
ATOM 759 C C . SER A 1 95 ? 5.924 -11.381 8.131 1.00 42.12 95 SER A C 1
ATOM 761 O O . SER A 1 95 ? 6.150 -10.555 9.023 1.00 42.12 95 SER A O 1
ATOM 763 N N . PRO A 1 96 ? 6.660 -12.510 8.031 1.00 40.22 96 PRO A N 1
ATOM 764 C CA . PRO A 1 96 ? 7.688 -12.933 9.001 1.00 40.22 96 PRO A CA 1
ATOM 765 C C . PRO A 1 96 ? 8.839 -11.933 9.210 1.00 40.22 96 PRO A C 1
ATOM 767 O O . PRO A 1 96 ? 9.696 -12.109 10.074 1.00 40.22 96 PRO A O 1
ATOM 770 N N . VAL A 1 97 ? 8.895 -10.876 8.398 1.00 39.34 97 VAL A N 1
ATOM 771 C CA . VAL A 1 97 ? 9.998 -9.918 8.305 1.00 39.34 97 VAL A CA 1
ATOM 772 C C . VAL A 1 97 ? 9.798 -8.670 9.181 1.00 39.34 97 VAL A C 1
ATO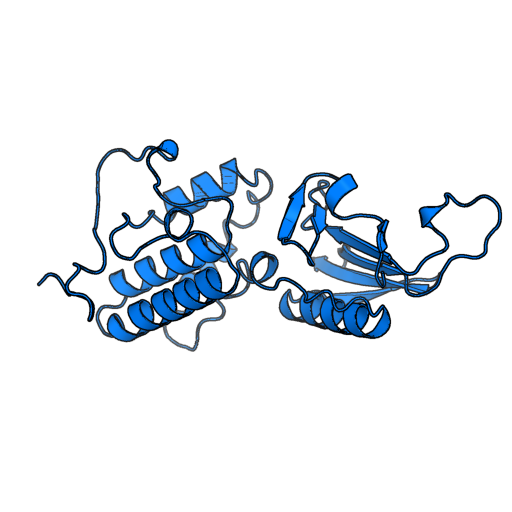M 774 O O . VAL A 1 97 ? 10.779 -7.980 9.456 1.00 39.34 97 VAL A O 1
ATOM 777 N N . LEU A 1 98 ? 8.590 -8.412 9.699 1.00 38.97 98 LEU A N 1
ATOM 778 C CA . LEU A 1 98 ? 8.262 -7.225 10.516 1.00 38.97 98 LEU A CA 1
ATOM 779 C C . LEU A 1 98 ? 8.766 -7.270 11.975 1.00 38.97 98 LEU A C 1
ATOM 781 O O . LEU A 1 98 ? 8.499 -6.356 12.751 1.00 38.97 98 LEU A O 1
ATOM 785 N N . HIS A 1 99 ? 9.551 -8.284 12.343 1.00 35.62 99 HIS A N 1
ATOM 786 C CA . HIS A 1 99 ? 10.104 -8.484 13.691 1.00 35.62 99 HIS A CA 1
ATOM 787 C C . HIS A 1 99 ? 11.022 -7.358 14.217 1.00 35.62 99 HIS A C 1
ATOM 789 O O . HIS A 1 99 ? 11.395 -7.388 15.382 1.00 35.62 99 HIS A O 1
ATOM 795 N N . GLY A 1 100 ? 11.400 -6.372 13.396 1.00 34.53 100 GLY A N 1
ATOM 796 C CA . GLY A 1 100 ? 12.354 -5.320 13.774 1.00 34.53 100 GLY A CA 1
ATOM 797 C C . GLY A 1 100 ? 11.752 -3.979 14.203 1.00 34.53 100 GLY A C 1
ATOM 798 O O . GLY A 1 100 ? 12.510 -3.038 14.399 1.00 34.53 100 GLY A O 1
ATOM 799 N N . ILE A 1 101 ? 10.423 -3.849 14.290 1.00 36.84 101 ILE A N 1
ATOM 800 C CA . ILE A 1 101 ? 9.752 -2.549 14.512 1.00 36.84 101 ILE A CA 1
ATOM 801 C C . ILE A 1 101 ? 8.906 -2.526 15.796 1.00 36.84 101 ILE A C 1
ATOM 803 O O . ILE A 1 101 ? 7.996 -1.710 15.951 1.00 36.84 101 ILE A O 1
ATOM 807 N N . GLU A 1 102 ? 9.209 -3.423 16.736 1.00 36.19 102 GLU A N 1
ATOM 808 C CA . GLU A 1 102 ? 8.544 -3.492 18.044 1.00 36.19 102 GLU A CA 1
ATOM 809 C C . GLU A 1 102 ? 8.688 -2.177 18.845 1.00 36.19 102 GLU A C 1
ATOM 811 O O . GLU A 1 102 ? 7.810 -1.845 19.638 1.00 36.19 102 GLU A O 1
ATOM 816 N N . GLU A 1 103 ? 9.718 -1.367 18.570 1.00 36.28 103 GLU A N 1
ATOM 817 C CA . GLU A 1 103 ? 9.949 -0.071 19.230 1.00 36.28 103 GLU A CA 1
ATOM 818 C C . GLU A 1 103 ? 9.059 1.078 18.716 1.00 36.28 103 GLU A C 1
ATOM 820 O O . GLU A 1 103 ? 8.645 1.934 19.499 1.00 36.28 103 GLU A O 1
ATOM 825 N N . ILE A 1 104 ? 8.683 1.103 17.431 1.00 36.22 104 ILE A N 1
ATOM 826 C CA . ILE A 1 104 ? 7.934 2.248 16.868 1.00 36.22 104 ILE A CA 1
ATOM 827 C C . ILE A 1 104 ? 6.423 2.097 17.099 1.00 36.22 104 ILE A C 1
ATOM 829 O O . ILE A 1 104 ? 5.722 3.087 17.305 1.00 36.22 104 ILE A O 1
ATOM 833 N N . ALA A 1 105 ? 5.925 0.858 17.169 1.00 37.97 105 ALA A N 1
ATOM 834 C CA . ALA A 1 105 ? 4.526 0.557 17.486 1.00 37.97 105 ALA A CA 1
ATOM 835 C C . ALA A 1 105 ? 4.146 0.827 18.957 1.00 37.97 105 ALA A C 1
ATOM 837 O O . ALA A 1 105 ? 2.960 0.816 19.288 1.00 37.97 105 ALA A O 1
ATOM 838 N N . ASN A 1 106 ? 5.122 1.055 19.839 1.00 38.75 106 ASN A N 1
ATOM 839 C CA . ASN A 1 106 ? 4.884 1.561 21.193 1.00 38.75 106 ASN A CA 1
ATOM 840 C C . ASN A 1 106 ? 5.043 3.089 21.245 1.00 38.75 106 ASN A C 1
ATOM 842 O O . ASN A 1 106 ? 4.187 3.764 21.812 1.00 38.75 106 ASN A O 1
ATOM 846 N N . ALA A 1 107 ? 6.036 3.652 20.546 1.00 35.19 107 ALA A N 1
ATOM 847 C CA . ALA A 1 107 ? 6.261 5.099 20.489 1.00 35.19 107 ALA A CA 1
ATOM 848 C C . ALA A 1 107 ? 5.138 5.892 19.783 1.00 35.19 107 ALA A C 1
ATOM 850 O O . ALA A 1 107 ? 4.907 7.054 20.108 1.00 35.19 107 ALA A O 1
ATOM 851 N N . SER A 1 108 ? 4.407 5.291 18.835 1.00 37.78 108 SER A N 1
ATOM 852 C CA . SER A 1 108 ? 3.324 5.988 18.121 1.00 37.78 108 SER A CA 1
ATOM 853 C C . SER A 1 108 ? 2.022 6.125 18.922 1.00 37.78 108 SER A C 1
ATOM 855 O O . SER A 1 108 ? 1.144 6.880 18.508 1.00 37.78 108 SER A O 1
ATOM 857 N N . TRP A 1 109 ? 1.862 5.388 20.028 1.00 36.12 109 TRP A N 1
ATOM 858 C CA . TRP A 1 109 ? 0.616 5.352 20.811 1.00 36.12 109 TRP A CA 1
ATOM 859 C C . TRP A 1 109 ? 0.623 6.292 22.024 1.00 36.12 109 TRP A C 1
ATOM 861 O O . TRP A 1 109 ? -0.446 6.759 22.412 1.00 36.12 109 TRP A O 1
ATOM 871 N N . ASP A 1 110 ? 1.796 6.661 22.549 1.00 38.56 110 ASP A N 1
ATOM 872 C CA . ASP A 1 110 ? 1.925 7.643 23.644 1.00 38.56 110 ASP A CA 1
ATOM 873 C C . ASP A 1 110 ? 1.603 9.092 23.219 1.00 38.56 110 ASP A C 1
ATOM 875 O O . ASP A 1 110 ? 1.477 9.989 24.050 1.00 38.56 110 ASP A O 1
ATOM 879 N N . TYR A 1 111 ? 1.384 9.344 21.924 1.00 32.78 111 TYR A N 1
ATOM 880 C CA . TYR A 1 111 ? 1.087 10.670 21.367 1.00 32.78 111 TYR A CA 1
ATOM 881 C C . TYR A 1 111 ? -0.424 10.931 21.190 1.00 32.78 111 TYR A C 1
ATOM 883 O O . TYR A 1 111 ? -0.873 11.519 20.205 1.00 32.78 111 TYR A O 1
ATOM 891 N N . ALA A 1 112 ? -1.251 10.491 22.141 1.00 33.97 112 ALA A N 1
ATOM 892 C CA . ALA A 1 112 ? -2.716 10.595 22.084 1.00 33.97 112 ALA A CA 1
ATOM 893 C C . ALA A 1 112 ? -3.290 12.010 22.372 1.00 33.97 112 ALA A C 1
ATOM 895 O O . ALA A 1 112 ? -4.494 12.155 22.584 1.00 33.97 112 ALA A O 1
ATOM 896 N N . GLY A 1 113 ? -2.459 13.064 22.367 1.00 32.50 113 GLY A N 1
ATOM 897 C CA . GLY A 1 113 ? -2.862 14.447 22.682 1.00 32.50 113 GLY A CA 1
ATOM 898 C C . GLY A 1 113 ? -2.827 15.450 21.520 1.00 32.50 113 GLY A C 1
ATOM 899 O O . GLY A 1 113 ? -3.531 16.456 21.565 1.00 32.50 113 GLY A O 1
ATOM 900 N N . HIS A 1 114 ? -2.072 15.187 20.451 1.00 29.66 114 HIS A N 1
ATOM 901 C CA . HIS A 1 114 ? -1.902 16.125 19.337 1.00 29.66 114 HIS A CA 1
ATOM 902 C C . HIS A 1 114 ? -1.867 15.359 18.010 1.00 29.66 114 HIS A C 1
ATOM 904 O O . HIS A 1 114 ? -0.867 14.726 17.708 1.00 29.66 114 HIS A O 1
ATOM 910 N N . GLY A 1 115 ? -2.973 15.391 17.250 1.00 38.19 115 GLY A N 1
ATOM 911 C CA . GLY A 1 115 ? -3.071 14.980 15.834 1.00 38.19 115 GLY A CA 1
ATOM 912 C C . GLY A 1 115 ? -2.132 13.847 15.396 1.00 38.19 115 GLY A C 1
ATOM 913 O O . GLY A 1 115 ? -1.075 14.109 14.835 1.00 38.19 115 GLY A O 1
ATOM 914 N N . ALA A 1 116 ? -2.508 12.599 15.678 1.00 32.41 116 ALA A N 1
ATOM 915 C CA . ALA A 1 116 ? -1.603 11.451 15.660 1.00 32.41 116 ALA A CA 1
ATOM 916 C C . ALA A 1 116 ? -0.882 11.189 14.308 1.00 32.41 116 ALA A C 1
ATOM 918 O O . ALA A 1 116 ? -1.548 10.981 13.291 1.00 32.41 116 ALA A O 1
ATOM 919 N N . PRO A 1 117 ? 0.459 11.037 14.308 1.00 36.94 117 PRO A N 1
ATOM 920 C CA . PRO A 1 117 ? 1.261 10.474 13.217 1.00 36.94 117 PRO A CA 1
ATOM 921 C C . PRO A 1 117 ? 1.292 8.928 13.230 1.00 36.94 117 PRO A C 1
ATOM 923 O O . PRO A 1 117 ? 2.255 8.312 12.781 1.00 36.94 117 PRO A O 1
ATOM 926 N N . GLY A 1 118 ? 0.226 8.273 13.707 1.00 33.78 118 GLY A N 1
ATOM 927 C CA . GLY A 1 118 ? 0.067 6.805 13.714 1.00 33.78 118 GLY A CA 1
ATOM 928 C C . GLY A 1 118 ? -0.228 6.185 12.339 1.00 33.78 118 GLY A C 1
ATOM 929 O O . GLY A 1 118 ? -0.636 5.034 12.250 1.00 33.78 118 GLY A O 1
ATOM 930 N N . LEU A 1 119 ? -0.043 6.951 11.262 1.00 37.34 119 LEU A N 1
ATOM 931 C CA . LEU A 1 119 ? -0.409 6.594 9.890 1.00 37.34 119 LEU A CA 1
ATOM 932 C C . LEU A 1 119 ? 0.706 5.871 9.110 1.00 37.34 119 LEU A C 1
ATOM 934 O O . LEU A 1 119 ? 0.496 5.488 7.959 1.00 37.34 119 LEU A O 1
ATOM 938 N N . THR A 1 120 ? 1.908 5.727 9.672 1.00 33.72 120 THR A N 1
ATOM 939 C CA . THR A 1 120 ? 3.133 5.468 8.891 1.00 33.72 120 THR A CA 1
ATOM 940 C C . THR A 1 120 ? 3.370 4.015 8.478 1.00 33.72 120 THR A C 1
ATOM 942 O O . THR A 1 120 ? 4.129 3.794 7.541 1.00 33.72 120 THR A O 1
ATOM 945 N N . TYR A 1 121 ? 2.705 3.025 9.086 1.00 35.41 121 TYR A N 1
ATOM 946 C CA . TYR A 1 121 ? 2.929 1.608 8.738 1.00 35.41 121 TYR A CA 1
ATOM 947 C C . TYR A 1 121 ? 1.810 0.965 7.906 1.00 35.41 121 TYR A C 1
ATOM 949 O O . TYR A 1 121 ? 2.082 0.064 7.116 1.00 35.41 121 TYR A O 1
ATOM 957 N N . PHE A 1 122 ? 0.576 1.473 7.986 1.00 36.03 122 PHE A N 1
ATOM 958 C CA . PHE A 1 122 ? -0.558 0.977 7.188 1.00 36.03 122 PHE A CA 1
ATOM 959 C C . PHE A 1 122 ? -0.713 1.673 5.826 1.00 36.03 122 PHE A C 1
ATOM 961 O O . PHE A 1 122 ? -1.445 1.198 4.958 1.00 36.03 122 PHE A O 1
ATOM 968 N N . THR A 1 123 ? -0.003 2.780 5.593 1.00 37.28 123 THR A N 1
ATOM 969 C CA . THR A 1 123 ? -0.037 3.545 4.331 1.00 37.28 123 THR A CA 1
ATOM 970 C C . THR A 1 123 ? 0.674 2.860 3.163 1.00 37.28 123 THR A C 1
ATOM 972 O O . THR A 1 123 ? 0.386 3.189 2.007 1.00 37.28 123 THR A O 1
ATOM 975 N N . ALA A 1 124 ? 1.541 1.877 3.429 1.00 37.97 124 ALA A N 1
ATOM 976 C CA . ALA A 1 124 ? 2.263 1.156 2.380 1.00 37.97 124 ALA A CA 1
ATOM 977 C C . ALA A 1 124 ? 1.388 0.189 1.577 1.00 37.97 124 ALA A C 1
ATOM 979 O O . ALA A 1 124 ? 1.617 0.005 0.381 1.00 37.97 124 ALA A O 1
ATOM 980 N N . ALA A 1 125 ? 0.353 -0.369 2.209 1.00 35.78 125 ALA A N 1
ATOM 981 C CA . ALA A 1 125 ? -0.553 -1.332 1.589 1.00 35.78 125 ALA A CA 1
ATOM 982 C C . ALA A 1 125 ? -1.940 -0.744 1.239 1.00 35.78 125 ALA A C 1
ATOM 984 O O . ALA A 1 125 ? -2.683 -1.356 0.478 1.00 35.78 125 ALA A O 1
ATOM 985 N N . SER A 1 126 ? -2.287 0.459 1.723 1.00 38.66 126 SER A N 1
ATOM 986 C CA . SER A 1 126 ? -3.597 1.097 1.481 1.00 38.66 126 SER A CA 1
ATOM 987 C C . SER A 1 126 ? -3.654 2.075 0.300 1.00 38.66 126 SER A C 1
ATOM 989 O O . SER A 1 126 ? -4.742 2.472 -0.108 1.00 38.66 126 SER A O 1
ATOM 991 N N . ASN A 1 127 ? -2.522 2.434 -0.309 1.00 50.81 127 ASN A N 1
ATOM 992 C CA . ASN A 1 127 ? -2.502 3.316 -1.477 1.00 50.81 127 ASN A CA 1
ATOM 993 C C . ASN A 1 127 ? -2.242 2.520 -2.753 1.00 50.81 127 ASN A C 1
ATOM 995 O O . ASN A 1 127 ? -1.157 2.593 -3.332 1.00 50.81 127 ASN A O 1
ATOM 999 N N . LEU A 1 128 ? -3.248 1.757 -3.190 1.00 64.50 128 LEU A N 1
ATOM 1000 C CA . LEU A 1 128 ? -3.228 1.191 -4.533 1.00 64.50 128 LEU A CA 1
ATOM 1001 C C . LEU A 1 128 ? -3.073 2.325 -5.543 1.00 64.50 128 LEU A C 1
ATOM 1003 O O . LEU A 1 128 ? -3.790 3.328 -5.539 1.00 64.50 128 LEU A O 1
ATOM 1007 N N . VAL A 1 129 ? -2.090 2.169 -6.408 1.00 78.12 129 VAL A N 1
ATOM 1008 C CA . VAL A 1 129 ? -1.761 3.134 -7.437 1.00 78.12 129 VAL A CA 1
ATOM 1009 C C . VAL A 1 129 ? -2.708 2.895 -8.597 1.00 78.12 129 VAL A C 1
ATOM 1011 O O . VAL A 1 129 ? -2.753 1.809 -9.166 1.00 78.12 129 VAL A O 1
ATOM 1014 N N . LYS A 1 130 ? -3.465 3.919 -8.994 1.00 78.81 130 LYS A N 1
ATOM 1015 C CA . LYS A 1 130 ? -4.329 3.805 -10.170 1.00 78.81 130 LYS A CA 1
ATOM 1016 C C . LYS A 1 130 ? -3.475 3.540 -11.412 1.00 78.81 130 LYS A C 1
ATOM 1018 O O . LYS A 1 130 ? -2.723 4.422 -11.835 1.00 78.81 130 LYS A O 1
ATOM 1023 N N . ASN A 1 131 ? -3.640 2.365 -12.015 1.00 82.94 131 ASN A N 1
ATOM 1024 C CA . ASN A 1 131 ? -3.134 2.091 -13.353 1.00 82.94 131 ASN A CA 1
ATOM 1025 C C . ASN A 1 131 ? -4.056 2.755 -14.384 1.00 82.94 131 ASN A C 1
ATOM 1027 O O . ASN A 1 131 ? -5.258 2.509 -14.422 1.00 82.94 131 ASN A O 1
ATOM 1031 N N . THR A 1 132 ? -3.492 3.636 -15.200 1.00 82.56 132 THR A N 1
ATOM 1032 C CA . THR A 1 132 ? -4.215 4.432 -16.198 1.00 82.56 132 THR A CA 1
ATOM 1033 C C . THR A 1 132 ? -3.979 3.967 -17.634 1.00 82.56 132 THR A C 1
ATOM 1035 O O . THR A 1 132 ? -4.465 4.620 -18.554 1.00 82.56 132 THR A O 1
ATOM 1038 N N . GLY A 1 133 ? -3.168 2.924 -17.841 1.00 82.75 133 GLY A N 1
ATOM 1039 C CA . GLY A 1 133 ? -2.656 2.512 -19.157 1.00 82.75 133 GLY A CA 1
ATOM 1040 C C . GLY A 1 133 ? -1.630 3.479 -19.771 1.00 82.75 133 GLY A C 1
ATOM 1041 O O . GLY A 1 133 ? -0.902 3.126 -20.693 1.00 82.75 133 GLY A O 1
ATOM 1042 N N . ASN A 1 134 ? -1.495 4.697 -19.235 1.00 89.25 134 ASN A N 1
ATOM 1043 C CA . ASN A 1 134 ? -0.547 5.700 -19.708 1.00 89.25 134 ASN A CA 1
ATOM 1044 C C . ASN A 1 134 ? 0.714 5.735 -18.830 1.00 89.25 134 ASN A C 1
ATOM 1046 O O . ASN A 1 134 ? 0.638 6.030 -17.634 1.00 89.25 134 ASN A O 1
ATOM 1050 N N . ALA A 1 135 ? 1.880 5.521 -19.446 1.00 89.50 135 ALA A N 1
ATOM 1051 C CA . ALA A 1 135 ? 3.162 5.462 -18.744 1.00 89.50 135 ALA A CA 1
ATOM 1052 C C . ALA A 1 135 ? 3.464 6.717 -17.914 1.00 89.50 135 ALA A C 1
ATOM 1054 O O . ALA A 1 135 ? 3.785 6.606 -16.732 1.00 89.50 135 ALA A O 1
ATOM 1055 N N . SER A 1 136 ? 3.299 7.913 -18.484 1.00 88.44 136 SER A N 1
ATOM 1056 C CA . SER A 1 1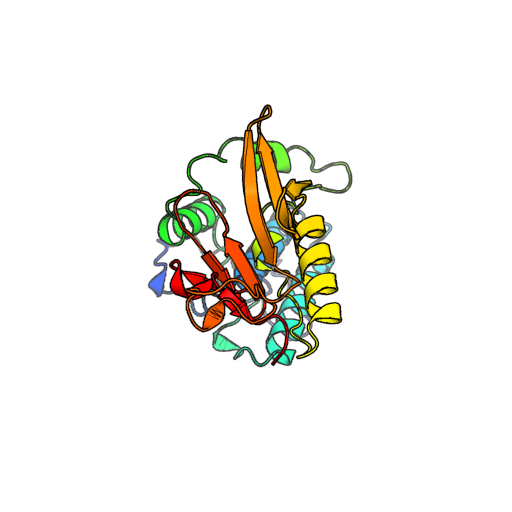36 ? 3.605 9.169 -17.790 1.00 88.44 136 SER A CA 1
ATOM 1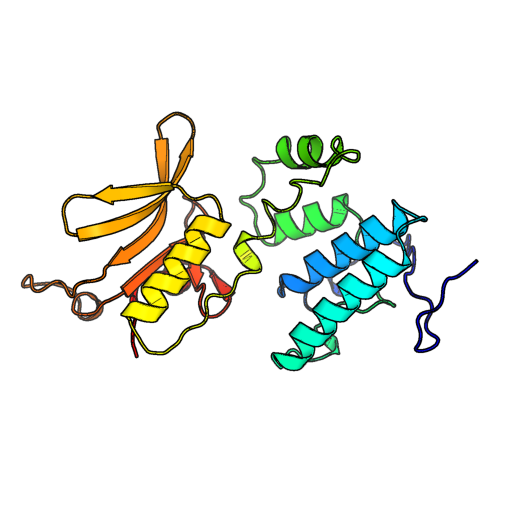057 C C . SER A 1 136 ? 2.704 9.402 -16.574 1.00 88.44 136 SER A C 1
ATOM 1059 O O . SER A 1 136 ? 3.191 9.793 -15.511 1.00 88.44 136 SER A O 1
ATOM 1061 N N . LYS A 1 137 ? 1.401 9.112 -16.689 1.00 88.38 137 LYS A N 1
ATOM 1062 C CA . LYS A 1 137 ? 0.460 9.199 -15.557 1.00 88.38 137 LYS A CA 1
ATOM 1063 C C . LYS A 1 137 ? 0.776 8.159 -14.483 1.00 88.38 137 LYS A C 1
ATOM 1065 O O . LYS A 1 137 ? 0.781 8.485 -13.300 1.00 88.38 137 LYS A O 1
ATOM 1070 N N . ASN A 1 138 ? 1.100 6.933 -14.883 1.00 91.12 138 ASN A N 1
ATOM 1071 C CA . ASN A 1 138 ? 1.462 5.866 -13.955 1.00 91.12 138 ASN A CA 1
ATOM 1072 C C . ASN A 1 138 ? 2.761 6.172 -13.197 1.00 91.12 138 ASN A C 1
ATOM 1074 O O . ASN A 1 138 ? 2.820 5.970 -11.987 1.00 91.12 138 ASN A O 1
ATOM 1078 N N . ILE A 1 139 ? 3.766 6.747 -13.865 1.00 92.81 139 ILE A N 1
ATOM 1079 C CA . ILE A 1 139 ? 4.983 7.261 -13.221 1.00 92.81 139 ILE A CA 1
ATOM 1080 C C . ILE A 1 139 ? 4.632 8.325 -12.175 1.00 92.81 139 ILE A C 1
ATOM 1082 O O . ILE A 1 139 ? 5.133 8.269 -11.053 1.00 92.81 139 ILE A O 1
ATOM 1086 N N . ALA A 1 140 ? 3.767 9.286 -12.515 1.00 89.12 140 ALA A N 1
ATOM 1087 C CA . ALA A 1 140 ? 3.340 10.318 -11.573 1.00 89.12 140 ALA A CA 1
ATOM 1088 C C . ALA A 1 140 ? 2.634 9.713 -10.347 1.00 89.12 140 ALA A C 1
ATOM 1090 O O . ALA A 1 140 ? 2.967 10.070 -9.217 1.00 89.12 140 ALA A O 1
ATOM 1091 N N . ASN A 1 141 ? 1.737 8.747 -10.556 1.00 85.94 141 ASN A N 1
ATOM 1092 C CA . ASN A 1 141 ? 1.032 8.072 -9.468 1.00 85.94 141 ASN A CA 1
ATOM 1093 C C . ASN A 1 141 ? 1.997 7.268 -8.575 1.00 85.94 141 ASN A C 1
ATOM 1095 O O . ASN A 1 141 ? 1.897 7.341 -7.353 1.00 85.94 141 ASN A O 1
ATOM 1099 N N . LEU A 1 142 ? 2.974 6.564 -9.158 1.00 92.62 142 LEU A N 1
ATOM 1100 C CA . LEU A 1 142 ? 3.992 5.812 -8.410 1.00 92.62 142 LEU A CA 1
ATOM 1101 C C . LEU A 1 142 ? 4.930 6.724 -7.606 1.00 92.62 142 LEU A C 1
ATOM 1103 O O . LEU A 1 142 ? 5.322 6.375 -6.496 1.00 92.62 142 LEU A O 1
ATOM 1107 N N . ARG A 1 143 ? 5.264 7.912 -8.124 1.00 93.56 143 ARG A N 1
ATOM 1108 C CA . ARG A 1 143 ? 6.013 8.928 -7.364 1.00 93.56 143 ARG A CA 1
ATOM 1109 C C . ARG A 1 143 ? 5.212 9.438 -6.174 1.00 93.56 143 ARG A C 1
ATOM 1111 O O . ARG A 1 143 ? 5.766 9.573 -5.089 1.00 93.56 143 ARG A O 1
ATOM 1118 N N . SER A 1 144 ? 3.924 9.727 -6.365 1.00 84.25 144 SER A N 1
ATOM 1119 C CA . SER A 1 144 ? 3.039 10.119 -5.264 1.00 84.25 144 SER A CA 1
ATOM 1120 C C . SER A 1 144 ? 2.947 9.015 -4.216 1.00 84.25 144 SER A C 1
ATOM 1122 O O . SER A 1 144 ? 3.109 9.296 -3.036 1.00 84.25 144 SER A O 1
ATOM 1124 N N . TRP A 1 145 ? 2.808 7.759 -4.645 1.00 83.62 145 TRP A N 1
ATOM 1125 C CA . TRP A 1 145 ? 2.820 6.602 -3.753 1.00 83.62 145 TRP A CA 1
ATOM 1126 C C . TRP A 1 145 ? 4.109 6.502 -2.938 1.00 83.62 145 TRP A C 1
ATOM 1128 O O . TRP A 1 145 ? 4.051 6.396 -1.716 1.00 83.62 145 TRP A O 1
ATOM 1138 N N . ALA A 1 146 ? 5.273 6.621 -3.579 1.00 86.31 146 ALA A N 1
ATOM 1139 C CA . ALA A 1 146 ? 6.555 6.619 -2.881 1.00 86.31 146 ALA A CA 1
ATOM 1140 C C . ALA A 1 146 ? 6.669 7.763 -1.854 1.00 86.31 146 ALA A C 1
ATOM 1142 O O . ALA A 1 146 ? 7.134 7.540 -0.738 1.00 86.31 146 ALA A O 1
ATOM 1143 N N . LYS A 1 147 ? 6.185 8.967 -2.189 1.00 82.38 147 LYS A N 1
ATOM 1144 C CA . LYS A 1 147 ? 6.145 10.108 -1.258 1.00 82.38 147 LYS A CA 1
ATOM 1145 C C . LYS A 1 147 ? 5.224 9.862 -0.066 1.00 82.38 147 LYS A C 1
ATOM 1147 O O . LYS A 1 147 ? 5.611 10.163 1.056 1.00 82.38 147 LYS A O 1
ATOM 1152 N N . THR A 1 148 ? 4.030 9.310 -0.287 1.00 75.69 148 THR A N 1
ATOM 1153 C CA . THR A 1 148 ? 3.092 8.974 0.797 1.00 75.69 148 THR A CA 1
ATOM 1154 C C . THR A 1 148 ? 3.663 7.910 1.736 1.00 75.69 148 THR A C 1
ATOM 1156 O O . THR A 1 148 ? 3.356 7.917 2.921 1.00 75.69 148 THR A O 1
ATOM 1159 N N . ASN A 1 149 ? 4.545 7.048 1.227 1.00 72.06 149 ASN A N 1
ATOM 1160 C CA . ASN A 1 149 ? 5.311 6.085 2.017 1.00 72.06 149 ASN A CA 1
ATOM 1161 C C . ASN A 1 149 ? 6.529 6.689 2.747 1.00 72.06 149 ASN A C 1
ATOM 1163 O O . ASN A 1 149 ? 7.274 5.960 3.399 1.00 72.06 149 ASN A O 1
ATOM 1167 N N . GLY A 1 150 ? 6.780 7.994 2.610 1.00 80.50 150 GLY A N 1
ATOM 1168 C CA . GLY A 1 150 ? 7.941 8.658 3.207 1.00 80.50 150 GLY A CA 1
ATOM 1169 C C . GLY A 1 150 ? 9.279 8.253 2.585 1.00 80.50 150 GLY A C 1
ATOM 1170 O O . GLY A 1 150 ? 10.320 8.435 3.208 1.00 80.50 150 GLY A O 1
ATOM 1171 N N . TRP A 1 151 ? 9.282 7.680 1.379 1.00 88.50 151 TRP A N 1
ATOM 1172 C CA . TRP A 1 151 ? 10.518 7.256 0.728 1.00 88.50 151 TRP A CA 1
ATOM 1173 C C . TRP A 1 151 ? 11.269 8.437 0.120 1.00 88.50 151 TRP A C 1
ATOM 1175 O O . TRP A 1 151 ? 10.695 9.322 -0.519 1.00 88.50 151 TRP A O 1
ATOM 1185 N N . GLU A 1 152 ? 12.587 8.403 0.257 1.00 92.00 152 GLU A N 1
ATOM 1186 C CA . GLU A 1 152 ? 13.497 9.373 -0.327 1.00 92.00 152 GLU A CA 1
ATOM 1187 C C . GLU A 1 152 ? 13.818 9.001 -1.770 1.00 92.00 152 GLU A C 1
ATOM 1189 O O . GLU A 1 152 ? 14.075 7.837 -2.099 1.00 92.00 152 GLU A O 1
ATOM 1194 N N . ARG A 1 153 ? 13.841 10.009 -2.643 1.00 95.06 153 ARG A N 1
ATOM 1195 C CA . ARG A 1 153 ? 14.251 9.844 -4.037 1.00 95.06 153 ARG A CA 1
ATOM 1196 C C . ARG A 1 153 ? 15.773 9.881 -4.147 1.00 95.06 153 ARG A C 1
ATOM 1198 O O . ARG A 1 153 ? 16.401 10.847 -3.723 1.00 95.06 153 ARG A O 1
ATOM 1205 N N . LYS A 1 154 ? 16.347 8.895 -4.832 1.00 92.00 154 LYS A N 1
ATOM 1206 C CA . LYS A 1 154 ? 17.760 8.836 -5.208 1.00 92.00 154 LYS A CA 1
ATOM 1207 C C . LYS A 1 154 ? 17.894 8.652 -6.716 1.00 92.00 154 LYS A C 1
ATOM 1209 O O . LYS A 1 154 ? 17.334 7.720 -7.295 1.00 92.00 154 LYS A O 1
ATOM 1214 N N . TYR A 1 155 ? 18.653 9.539 -7.348 1.00 79.94 155 TYR A N 1
ATOM 1215 C CA . TYR A 1 155 ? 19.034 9.385 -8.748 1.00 79.94 155 TYR A CA 1
ATOM 1216 C 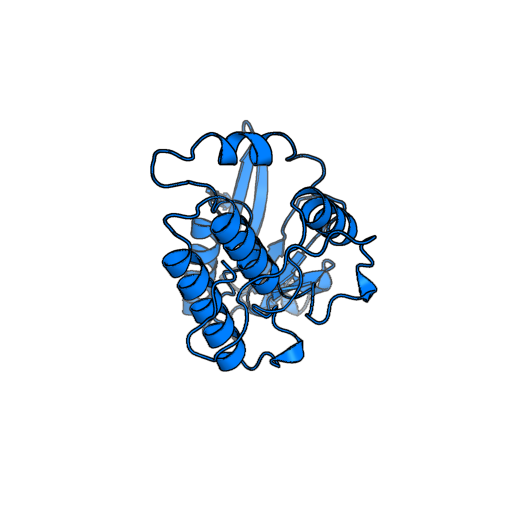C . TYR A 1 155 ? 20.257 8.481 -8.862 1.00 79.94 155 TYR A C 1
ATOM 1218 O O . TYR A 1 155 ? 21.177 8.568 -8.050 1.00 79.94 155 TYR A O 1
ATOM 1226 N N . THR A 1 156 ? 20.257 7.616 -9.873 1.00 77.56 156 THR A N 1
ATOM 1227 C CA . THR A 1 156 ? 21.423 6.808 -10.237 1.00 77.56 156 THR A CA 1
ATOM 1228 C C . THR A 1 156 ? 21.846 7.056 -11.667 1.00 77.56 156 THR A C 1
ATOM 1230 O O . THR A 1 156 ? 21.012 7.322 -12.535 1.00 77.56 156 THR A O 1
ATOM 1233 N N . GLU A 1 157 ? 23.146 6.910 -11.903 1.00 63.72 157 GLU A N 1
ATOM 1234 C CA . GLU A 1 157 ? 23.718 6.820 -13.240 1.00 63.72 157 GLU A CA 1
ATOM 1235 C C . GLU A 1 157 ? 23.018 5.695 -14.023 1.00 63.72 157 GLU A C 1
ATOM 1237 O O . GLU A 1 157 ? 22.820 4.591 -13.511 1.00 63.72 157 GLU A O 1
ATOM 1242 N N . GLY A 1 158 ? 22.570 5.996 -15.246 1.00 68.75 158 GLY A N 1
ATOM 1243 C CA . GLY A 1 158 ? 21.826 5.055 -16.095 1.00 68.75 158 GLY A CA 1
ATOM 1244 C C . GLY A 1 158 ? 20.309 5.269 -16.173 1.00 68.75 158 GLY A C 1
ATOM 1245 O O . GLY A 1 158 ? 19.600 4.372 -16.623 1.00 68.75 158 GLY A O 1
ATOM 1246 N N . GLY A 1 159 ? 19.790 6.424 -15.738 1.00 78.75 159 GLY A N 1
ATOM 1247 C CA . GLY A 1 159 ? 18.401 6.834 -16.016 1.00 78.75 159 GLY A CA 1
ATOM 1248 C C . GLY A 1 159 ? 17.325 6.113 -15.194 1.00 78.75 159 GLY A C 1
ATOM 1249 O O . GLY A 1 159 ? 16.131 6.269 -15.450 1.00 78.75 159 GLY A O 1
ATOM 1250 N N . VAL A 1 160 ? 17.726 5.332 -14.185 1.00 89.56 160 VAL A N 1
ATOM 1251 C CA . VAL A 1 160 ? 16.798 4.716 -13.230 1.00 89.56 160 VAL A CA 1
ATOM 1252 C C . VAL A 1 160 ? 16.540 5.691 -12.087 1.00 89.56 160 VAL A C 1
ATOM 1254 O O . VAL A 1 160 ? 17.463 6.105 -11.383 1.00 89.56 160 VAL A O 1
ATOM 1257 N N . GLU A 1 161 ? 15.273 6.033 -11.878 1.00 94.12 161 GLU A N 1
ATOM 1258 C CA . GLU A 1 161 ? 14.827 6.803 -10.719 1.00 94.12 161 GLU A CA 1
ATOM 1259 C C . GLU A 1 161 ? 14.486 5.831 -9.587 1.00 94.12 161 GLU A C 1
ATOM 1261 O O . GLU A 1 161 ? 13.636 4.954 -9.752 1.00 94.12 161 GLU A O 1
ATOM 1266 N N . MET A 1 162 ? 15.146 5.965 -8.435 1.00 95.50 162 MET A N 1
ATOM 1267 C CA . MET A 1 162 ? 14.911 5.099 -7.283 1.00 95.50 162 MET A CA 1
ATOM 1268 C C . MET A 1 162 ? 14.271 5.862 -6.136 1.00 95.50 162 MET A C 1
ATOM 1270 O O . MET A 1 162 ? 14.574 7.026 -5.893 1.00 95.50 162 MET A O 1
ATOM 1274 N N . TRP A 1 163 ? 13.424 5.164 -5.398 1.00 95.44 163 TRP A N 1
ATOM 1275 C CA . TRP A 1 163 ? 12.828 5.622 -4.155 1.00 95.44 163 TRP A CA 1
ATOM 1276 C C . TRP A 1 163 ? 13.067 4.563 -3.091 1.00 95.44 163 TRP A C 1
ATOM 1278 O O . TRP A 1 163 ? 13.008 3.369 -3.397 1.00 95.44 163 TRP A O 1
ATOM 1288 N N . GLY A 1 164 ? 13.369 4.965 -1.865 1.00 92.00 164 GLY A N 1
ATOM 1289 C CA . GLY A 1 164 ? 13.702 4.025 -0.804 1.00 92.00 164 GLY A CA 1
ATOM 1290 C C . GLY A 1 164 ? 13.786 4.648 0.577 1.00 92.00 164 GLY A C 1
ATOM 1291 O O . GLY A 1 164 ? 13.512 5.827 0.761 1.00 92.00 164 GLY A O 1
ATOM 1292 N N . VAL A 1 165 ? 14.178 3.830 1.543 1.00 88.31 165 VAL A N 1
ATOM 1293 C CA . VAL A 1 165 ? 14.420 4.261 2.920 1.00 88.31 165 VAL A CA 1
ATOM 1294 C C . VAL A 1 165 ? 15.915 4.497 3.095 1.00 88.31 165 VAL A C 1
ATOM 1296 O O . VAL A 1 165 ? 16.730 3.718 2.595 1.00 88.31 165 VAL A O 1
ATOM 1299 N N . ASN A 1 166 ? 16.273 5.565 3.797 1.00 85.00 166 ASN A N 1
ATOM 1300 C CA . ASN A 1 166 ? 17.646 5.879 4.148 1.00 85.00 166 ASN A CA 1
ATOM 1301 C C . ASN A 1 166 ? 17.816 5.740 5.660 1.00 85.00 166 ASN A C 1
ATOM 1303 O O . ASN A 1 166 ? 17.308 6.552 6.426 1.00 85.00 166 ASN A O 1
ATOM 1307 N N . ASN A 1 167 ? 18.518 4.691 6.078 1.00 83.00 167 ASN A N 1
ATOM 1308 C CA . ASN A 1 167 ? 18.779 4.422 7.485 1.00 83.00 167 ASN A CA 1
ATOM 1309 C C . ASN A 1 167 ? 20.261 4.662 7.747 1.00 83.00 167 ASN A C 1
ATOM 1311 O O . ASN A 1 167 ? 21.100 3.870 7.318 1.00 83.00 167 ASN A O 1
ATOM 1315 N N . ASN A 1 168 ? 20.585 5.760 8.431 1.00 86.19 168 ASN A N 1
ATOM 1316 C CA . ASN A 1 168 ? 21.957 6.116 8.810 1.00 86.19 168 ASN A CA 1
ATOM 1317 C C . ASN A 1 168 ? 22.941 6.117 7.622 1.00 86.19 168 ASN A C 1
ATOM 1319 O O . ASN A 1 168 ? 24.050 5.596 7.713 1.00 86.19 168 ASN A O 1
ATOM 1323 N N . GLY A 1 169 ? 22.520 6.668 6.479 1.00 86.62 169 GLY A N 1
ATOM 1324 C CA . GLY A 1 169 ? 23.337 6.752 5.263 1.00 86.62 169 GLY A CA 1
ATOM 1325 C C . GLY A 1 169 ? 23.295 5.504 4.377 1.00 86.62 169 GLY A C 1
ATOM 1326 O O . GLY A 1 169 ? 23.813 5.529 3.257 1.00 86.62 169 GLY A O 1
ATOM 1327 N N . VAL A 1 170 ? 22.647 4.423 4.821 1.00 87.94 170 VAL A N 1
ATOM 1328 C CA . VAL A 1 170 ? 22.440 3.220 4.012 1.00 87.94 170 VAL A CA 1
ATOM 1329 C C . VAL A 1 170 ? 21.106 3.330 3.278 1.00 87.94 170 VAL A C 1
ATOM 1331 O O . VAL A 1 170 ? 20.031 3.189 3.863 1.00 87.94 170 VAL A O 1
ATOM 1334 N N . PHE A 1 171 ? 21.178 3.573 1.967 1.00 90.62 171 PHE A N 1
ATOM 1335 C CA . PHE A 1 171 ? 19.996 3.652 1.110 1.00 90.62 171 PHE A CA 1
ATOM 1336 C C . PHE A 1 171 ? 19.513 2.265 0.683 1.00 90.62 171 PHE A C 1
ATOM 1338 O O . PHE A 1 171 ? 20.241 1.501 0.045 1.00 90.62 171 PHE A O 1
ATOM 1345 N N . SER A 1 172 ? 18.241 1.995 0.942 1.00 89.06 172 SER A N 1
ATOM 1346 C CA . SER A 1 172 ? 17.567 0.750 0.621 1.00 89.06 172 SER A CA 1
ATOM 1347 C C . SER A 1 172 ? 16.348 1.012 -0.266 1.00 89.06 172 SER A C 1
ATOM 1349 O O . SER A 1 172 ? 15.339 1.570 0.166 1.00 89.06 172 SER A O 1
ATOM 1351 N N . TRP A 1 173 ? 16.427 0.621 -1.542 1.00 94.31 173 TRP A N 1
ATOM 1352 C CA . TRP A 1 173 ? 15.374 0.932 -2.514 1.00 94.31 173 TRP A CA 1
ATOM 1353 C C . TRP A 1 173 ? 14.083 0.140 -2.254 1.00 94.31 173 TRP A C 1
ATOM 1355 O O . TRP A 1 173 ? 14.122 -1.033 -1.872 1.00 94.31 173 TRP A O 1
ATOM 1365 N N . ARG A 1 174 ? 12.941 0.768 -2.525 1.00 93.94 174 ARG A N 1
ATOM 1366 C CA . ARG A 1 174 ? 11.582 0.208 -2.475 1.00 93.94 174 ARG A CA 1
ATOM 1367 C C . ARG A 1 174 ? 10.850 0.330 -3.806 1.00 93.94 174 ARG A C 1
ATOM 1369 O O . ARG A 1 174 ? 10.093 -0.561 -4.158 1.00 93.94 174 ARG A O 1
ATOM 1376 N N . LEU A 1 175 ? 11.156 1.351 -4.603 1.00 95.50 175 LEU A N 1
ATOM 1377 C CA . LEU A 1 175 ? 10.637 1.509 -5.960 1.00 95.50 175 LEU A CA 1
ATOM 1378 C C . LEU A 1 175 ? 11.770 1.902 -6.913 1.00 95.50 175 LEU A C 1
ATOM 1380 O O . LEU A 1 175 ? 12.595 2.758 -6.601 1.00 95.50 175 LEU A O 1
ATOM 1384 N N . LYS A 1 176 ? 11.801 1.282 -8.091 1.00 95.44 176 LYS A N 1
ATOM 1385 C CA . LYS A 1 176 ? 12.655 1.657 -9.221 1.00 95.44 176 LYS A CA 1
ATOM 1386 C C . LYS A 1 176 ? 11.775 1.961 -10.418 1.00 95.44 176 LYS A C 1
ATOM 1388 O O . LYS A 1 176 ? 11.053 1.082 -10.872 1.00 95.44 176 LYS A O 1
ATOM 1393 N N . LEU A 1 177 ? 11.880 3.165 -10.958 1.00 94.31 177 LEU A N 1
ATOM 1394 C CA . LEU A 1 177 ? 11.200 3.600 -12.170 1.00 94.31 177 LEU A CA 1
ATOM 1395 C C . LEU A 1 177 ? 12.212 3.634 -13.316 1.00 94.31 177 LEU A C 1
ATOM 1397 O O . LEU A 1 177 ? 13.218 4.340 -13.251 1.00 94.31 177 LEU A O 1
ATOM 1401 N N . LYS A 1 178 ? 11.941 2.861 -14.367 1.00 91.50 178 LYS A N 1
ATOM 1402 C CA . LYS A 1 178 ? 12.750 2.784 -15.587 1.00 91.50 178 LYS A CA 1
ATOM 1403 C C . LYS A 1 178 ? 11.918 3.378 -16.713 1.00 91.50 178 LYS A C 1
ATOM 1405 O O . LYS A 1 178 ? 11.118 2.678 -17.329 1.00 91.50 178 LYS A O 1
ATOM 1410 N N . GLN A 1 179 ? 12.038 4.691 -16.883 1.00 83.56 179 GLN A N 1
ATOM 1411 C CA . GLN A 1 179 ? 11.138 5.470 -17.737 1.00 83.56 179 GLN A CA 1
ATOM 1412 C C . GLN A 1 179 ? 11.390 5.199 -19.219 1.00 83.56 179 GLN A C 1
ATOM 1414 O O . GLN A 1 179 ? 10.437 5.110 -19.990 1.00 83.56 179 GLN A O 1
ATOM 1419 N N . GLU A 1 180 ? 12.653 4.999 -19.582 1.00 77.06 180 GLU A N 1
ATOM 1420 C CA . GLU A 1 180 ? 13.080 4.767 -20.955 1.00 77.06 180 GLU A CA 1
ATOM 1421 C C . GLU A 1 180 ? 13.288 3.275 -21.232 1.00 77.06 180 GLU A C 1
ATOM 1423 O O . GLU A 1 180 ? 13.777 2.509 -20.392 1.00 77.06 180 GLU A O 1
ATOM 1428 N N . ALA A 1 181 ? 12.900 2.862 -22.437 1.00 69.12 181 ALA A N 1
ATOM 1429 C CA . ALA A 1 181 ? 13.271 1.570 -22.986 1.00 69.12 181 ALA A CA 1
ATOM 1430 C C . ALA A 1 181 ? 14.790 1.528 -23.168 1.00 69.12 181 ALA A C 1
ATOM 1432 O O . ALA A 1 181 ? 15.373 2.436 -23.755 1.00 69.12 181 ALA A O 1
ATOM 1433 N N . SER A 1 182 ? 15.443 0.472 -22.686 1.00 66.75 182 SER A N 1
ATOM 1434 C CA . SER A 1 182 ? 16.865 0.311 -22.968 1.00 66.75 182 SER A CA 1
ATOM 1435 C C . SER A 1 182 ? 17.036 -0.196 -24.398 1.00 66.75 182 SER A C 1
ATOM 1437 O O . SER A 1 182 ? 16.393 -1.168 -24.781 1.00 66.75 182 SER A O 1
ATOM 1439 N N . THR A 1 183 ? 17.895 0.459 -25.176 1.00 64.19 183 THR A N 1
ATOM 1440 C CA . THR A 1 183 ? 18.177 0.133 -26.587 1.00 64.19 183 THR A CA 1
ATOM 1441 C C . THR A 1 183 ? 19.469 -0.667 -26.773 1.00 64.19 183 THR A C 1
ATOM 1443 O O . THR A 1 183 ? 19.923 -0.870 -27.894 1.00 64.19 183 THR A O 1
ATOM 1446 N N . ARG A 1 184 ? 20.087 -1.124 -25.677 1.00 63.41 184 ARG A N 1
ATOM 1447 C CA . ARG A 1 184 ? 21.353 -1.864 -25.715 1.00 63.41 184 ARG A CA 1
ATOM 1448 C C . ARG A 1 184 ? 21.139 -3.278 -26.269 1.00 63.41 184 ARG A C 1
ATOM 1450 O O . ARG A 1 184 ? 20.248 -3.993 -25.809 1.00 63.41 184 ARG A O 1
ATOM 1457 N N . GLU A 1 185 ? 21.983 -3.695 -27.212 1.00 64.62 185 GLU A N 1
ATOM 1458 C CA . GLU A 1 185 ? 21.952 -5.054 -27.767 1.00 64.62 185 GLU A CA 1
ATOM 1459 C C . GLU A 1 185 ? 22.182 -6.131 -26.687 1.00 64.62 185 GLU A C 1
ATOM 1461 O O . GLU A 1 185 ? 22.952 -5.938 -25.743 1.00 64.62 185 GLU A O 1
ATOM 1466 N N . GLY A 1 186 ? 21.494 -7.274 -26.817 1.00 71.38 186 GLY A N 1
ATOM 1467 C CA . GLY A 1 186 ? 21.618 -8.429 -25.911 1.00 71.38 186 GLY A CA 1
ATOM 1468 C C . GLY A 1 186 ? 20.706 -8.419 -24.675 1.00 71.38 186 GLY A C 1
ATOM 1469 O O . GLY A 1 186 ? 20.845 -9.271 -23.795 1.00 71.38 186 GLY A O 1
ATOM 1470 N N . LEU A 1 187 ? 19.762 -7.479 -24.570 1.00 61.88 187 LEU A N 1
ATOM 1471 C CA . LEU A 1 187 ? 18.833 -7.416 -23.441 1.00 61.88 187 LEU A CA 1
ATOM 1472 C C . LEU A 1 187 ? 17.615 -8.341 -23.609 1.00 61.88 187 LEU A C 1
ATOM 1474 O O . LEU A 1 187 ? 17.079 -8.523 -24.697 1.00 61.88 187 LEU A O 1
ATOM 1478 N N . LYS A 1 188 ? 17.133 -8.901 -22.488 1.00 61.62 188 LYS A N 1
ATOM 1479 C CA . LYS A 1 188 ? 15.889 -9.695 -22.443 1.00 61.62 188 LYS A CA 1
ATOM 1480 C C . LYS A 1 188 ? 14.695 -8.864 -22.935 1.00 61.62 188 LYS A C 1
ATOM 1482 O O . LYS A 1 188 ? 14.614 -7.682 -22.611 1.00 61.62 188 LYS A O 1
ATOM 1487 N N . ALA A 1 189 ? 13.728 -9.505 -23.598 1.00 57.88 189 ALA A N 1
ATOM 1488 C CA . ALA A 1 189 ? 12.570 -8.872 -24.253 1.00 57.88 189 ALA A CA 1
ATOM 1489 C C . ALA A 1 189 ? 11.800 -7.833 -23.401 1.00 57.88 189 ALA A C 1
ATOM 1491 O O . ALA A 1 189 ? 11.268 -6.865 -23.934 1.00 57.88 189 ALA A O 1
ATOM 1492 N N . GLY A 1 190 ? 11.778 -7.975 -22.070 1.00 59.16 190 GLY A N 1
ATOM 1493 C CA . GLY A 1 190 ? 11.129 -7.019 -21.161 1.00 59.16 190 GLY A CA 1
ATOM 1494 C C . GLY A 1 190 ? 11.902 -5.717 -20.900 1.00 59.16 190 GLY A C 1
ATOM 1495 O O . GLY A 1 190 ? 11.388 -4.839 -20.208 1.00 59.16 190 GLY A O 1
ATOM 1496 N N . SER A 1 191 ? 13.130 -5.577 -21.406 1.00 62.22 191 SER A N 1
ATOM 1497 C CA . SER A 1 191 ? 13.981 -4.404 -21.165 1.00 62.22 191 SER A CA 1
ATOM 1498 C C . SER A 1 191 ? 13.702 -3.215 -22.082 1.00 62.22 191 SER A C 1
ATOM 1500 O O . SER A 1 191 ? 14.110 -2.096 -21.755 1.00 62.22 191 SER A O 1
ATOM 1502 N N . ASN A 1 192 ? 12.956 -3.452 -23.160 1.00 68.38 192 ASN A N 1
ATOM 1503 C CA . ASN A 1 192 ? 12.697 -2.494 -24.235 1.00 68.38 192 ASN A CA 1
ATOM 1504 C C . ASN A 1 192 ? 11.393 -1.709 -24.011 1.00 68.38 192 ASN A C 1
ATOM 1506 O O . ASN A 1 192 ? 10.841 -1.133 -24.940 1.00 68.38 192 ASN A O 1
ATOM 1510 N N . GLN A 1 193 ? 10.878 -1.704 -22.781 1.00 80.69 193 GLN A N 1
ATOM 1511 C CA . GLN A 1 193 ? 9.683 -0.956 -22.407 1.00 80.69 193 GLN A CA 1
ATOM 1512 C C . GLN A 1 193 ? 9.866 -0.256 -21.061 1.00 80.69 193 GLN A C 1
ATOM 1514 O O . GLN A 1 193 ? 10.615 -0.722 -20.187 1.00 80.69 193 GLN A O 1
ATOM 1519 N N . SER A 1 194 ? 9.132 0.847 -20.910 1.00 88.56 194 SER A N 1
ATOM 1520 C CA . SER A 1 194 ? 8.997 1.580 -19.656 1.00 88.56 194 SER A CA 1
ATOM 1521 C C . SER A 1 194 ? 8.386 0.667 -18.596 1.00 88.56 194 SER A C 1
ATOM 1523 O O . SER A 1 194 ? 7.347 0.040 -18.826 1.00 88.56 194 SER A O 1
ATOM 1525 N N . ARG A 1 195 ? 9.045 0.542 -17.446 1.00 92.94 195 ARG A N 1
ATOM 1526 C CA . ARG A 1 195 ? 8.662 -0.416 -16.403 1.00 92.94 195 ARG A CA 1
ATOM 1527 C C . ARG A 1 195 ? 9.067 0.044 -15.015 1.00 92.94 195 ARG A C 1
ATOM 1529 O O . ARG A 1 195 ? 9.862 0.972 -14.858 1.00 92.94 195 ARG A O 1
ATOM 1536 N N . PHE A 1 196 ? 8.583 -0.663 -14.006 1.00 94.75 196 PHE A N 1
ATOM 1537 C CA . PHE A 1 196 ? 9.032 -0.469 -12.640 1.00 94.75 196 PHE A CA 1
ATOM 1538 C C . PHE A 1 196 ? 9.270 -1.788 -11.905 1.00 94.75 196 PHE A C 1
ATOM 1540 O O . PHE A 1 196 ? 8.777 -2.848 -12.298 1.00 94.75 196 PHE A O 1
ATOM 1547 N N . ASP A 1 197 ? 10.054 -1.685 -10.836 1.00 95.12 197 ASP A N 1
ATOM 1548 C CA . ASP A 1 197 ? 10.207 -2.722 -9.824 1.00 95.12 197 ASP A CA 1
ATOM 1549 C C . ASP A 1 197 ? 9.784 -2.124 -8.475 1.00 95.12 197 ASP A C 1
ATOM 1551 O O . ASP A 1 197 ? 10.203 -1.011 -8.152 1.00 95.12 197 ASP A O 1
ATOM 1555 N N . ALA A 1 198 ? 8.988 -2.834 -7.683 1.00 94.12 198 ALA A N 1
ATOM 1556 C CA . ALA A 1 198 ? 8.552 -2.405 -6.360 1.00 94.12 198 ALA A CA 1
ATOM 1557 C C . ALA A 1 198 ? 8.664 -3.542 -5.336 1.00 94.12 198 ALA A C 1
ATOM 1559 O O . ALA A 1 198 ? 8.278 -4.685 -5.588 1.00 94.12 198 ALA A O 1
ATOM 1560 N N . ARG A 1 199 ? 9.212 -3.223 -4.164 1.00 91.38 199 ARG A N 1
ATOM 1561 C CA . ARG A 1 199 ? 9.399 -4.155 -3.053 1.00 91.38 199 ARG A CA 1
ATOM 1562 C C . ARG A 1 199 ? 9.171 -3.482 -1.713 1.00 91.38 199 ARG A C 1
ATOM 1564 O O . ARG A 1 199 ? 9.408 -2.285 -1.566 1.00 91.38 199 ARG A O 1
ATOM 1571 N N . LEU A 1 200 ? 8.744 -4.276 -0.744 1.00 81.88 200 LEU A N 1
ATOM 1572 C CA . LEU A 1 200 ? 8.450 -3.824 0.611 1.00 81.88 200 LEU A CA 1
ATOM 1573 C C . LEU A 1 200 ? 9.695 -3.857 1.507 1.00 81.88 200 LEU A C 1
ATOM 1575 O O . LEU A 1 200 ? 9.798 -3.068 2.444 1.00 81.88 200 LEU A O 1
ATOM 1579 N N . ASP A 1 201 ? 10.674 -4.710 1.192 1.00 78.94 201 ASP A N 1
ATOM 1580 C CA . ASP A 1 201 ? 11.878 -4.896 2.001 1.00 78.94 201 ASP A CA 1
ATOM 1581 C C . ASP A 1 201 ? 13.111 -5.322 1.182 1.00 78.94 201 ASP A C 1
ATOM 1583 O O . ASP A 1 201 ? 13.063 -5.506 -0.035 1.00 78.94 201 ASP A O 1
ATOM 1587 N N . ASP A 1 202 ? 14.245 -5.480 1.865 1.00 77.75 202 ASP A N 1
ATOM 1588 C CA . ASP A 1 202 ? 15.484 -6.008 1.283 1.00 77.75 202 ASP A CA 1
ATOM 1589 C C . ASP A 1 202 ? 15.548 -7.535 1.210 1.00 77.75 202 ASP A C 1
ATOM 1591 O O . ASP A 1 202 ? 16.454 -8.074 0.575 1.00 77.75 202 ASP A O 1
ATOM 1595 N N . LYS A 1 203 ? 14.596 -8.233 1.834 1.00 75.75 203 LYS A N 1
ATOM 1596 C CA . LYS A 1 203 ? 14.582 -9.694 1.982 1.00 75.75 203 LYS A CA 1
ATOM 1597 C C . LYS A 1 203 ? 13.878 -10.405 0.826 1.00 75.75 203 LYS A C 1
ATOM 1599 O O . LYS A 1 203 ? 13.877 -11.629 0.772 1.00 75.75 203 LYS A O 1
ATOM 1604 N N . GLY A 1 204 ? 13.351 -9.645 -0.132 1.00 75.44 204 GLY A N 1
ATOM 1605 C CA . GLY A 1 204 ? 12.782 -10.178 -1.364 1.00 75.44 204 GLY A CA 1
ATOM 1606 C C . GLY A 1 204 ? 11.260 -10.251 -1.361 1.00 75.44 204 GLY A C 1
ATOM 1607 O O . GLY A 1 204 ? 10.714 -10.996 -2.171 1.00 75.44 204 GLY A O 1
ATOM 1608 N N . THR A 1 205 ? 10.589 -9.472 -0.510 1.00 80.25 205 THR A N 1
ATOM 1609 C CA . THR A 1 205 ? 9.135 -9.288 -0.562 1.00 80.25 205 THR A CA 1
ATOM 1610 C C . THR A 1 205 ? 8.789 -8.197 -1.568 1.00 80.25 205 THR A C 1
ATOM 1612 O O . THR A 1 205 ? 9.132 -7.028 -1.380 1.00 80.25 205 THR A O 1
ATOM 1615 N N . TYR A 1 206 ? 8.099 -8.562 -2.641 1.00 88.31 206 TYR A N 1
ATOM 1616 C CA . TYR A 1 206 ? 7.716 -7.667 -3.729 1.00 88.31 206 TYR A CA 1
ATOM 1617 C C . TYR A 1 206 ? 6.225 -7.338 -3.689 1.00 88.31 206 TYR A C 1
ATOM 1619 O O . TYR A 1 206 ? 5.428 -8.111 -3.166 1.00 88.31 206 TYR A O 1
ATOM 1627 N N . ILE A 1 207 ? 5.858 -6.192 -4.262 1.00 85.44 207 ILE A N 1
ATOM 1628 C CA . ILE A 1 207 ? 4.468 -5.742 -4.374 1.00 85.44 207 ILE A CA 1
ATOM 1629 C C . ILE A 1 207 ? 4.195 -5.229 -5.786 1.00 85.44 207 ILE A C 1
ATOM 1631 O O . ILE A 1 207 ? 5.038 -4.556 -6.383 1.00 85.44 207 ILE A O 1
ATOM 1635 N N . ASN A 1 208 ? 3.005 -5.507 -6.309 1.00 87.19 208 ASN A N 1
ATOM 1636 C CA . ASN A 1 208 ? 2.449 -4.803 -7.452 1.00 87.19 208 ASN A CA 1
ATOM 1637 C C . ASN A 1 208 ? 1.498 -3.702 -6.946 1.00 87.19 208 ASN A C 1
ATOM 1639 O O . ASN A 1 208 ? 0.347 -3.987 -6.623 1.00 87.19 208 ASN A O 1
ATOM 1643 N N . PRO A 1 209 ? 1.928 -2.431 -6.890 1.00 84.56 209 PRO A N 1
ATOM 1644 C CA . PRO A 1 209 ? 1.111 -1.340 -6.374 1.00 84.56 209 PRO A CA 1
ATOM 1645 C C . PRO A 1 209 ? -0.135 -1.056 -7.223 1.00 84.56 209 PRO A C 1
ATOM 1647 O O . PRO A 1 209 ? -1.036 -0.384 -6.737 1.00 84.56 209 PRO A O 1
ATOM 1650 N N . PHE A 1 210 ? -0.223 -1.550 -8.464 1.00 83.44 210 PHE A N 1
ATOM 1651 C CA . PHE A 1 210 ? -1.435 -1.409 -9.273 1.00 83.44 210 PHE A CA 1
ATOM 1652 C C . PHE A 1 210 ? -2.546 -2.385 -8.882 1.00 83.44 210 PHE A C 1
ATOM 1654 O O . PHE A 1 210 ? -3.714 -2.078 -9.104 1.00 83.44 210 PHE A O 1
ATOM 1661 N N . THR A 1 211 ? -2.196 -3.554 -8.342 1.00 78.12 211 THR A N 1
ATOM 1662 C CA . THR A 1 211 ? -3.157 -4.622 -8.014 1.00 78.12 211 THR A CA 1
ATOM 1663 C C . THR A 1 211 ? -3.242 -4.916 -6.521 1.00 78.12 211 THR A C 1
ATOM 1665 O O . THR A 1 211 ? -4.208 -5.527 -6.083 1.00 78.12 211 THR A O 1
ATOM 1668 N N . GLY A 1 212 ? -2.246 -4.496 -5.740 1.00 72.50 212 GLY A N 1
ATOM 1669 C CA . GLY A 1 212 ? -2.107 -4.845 -4.326 1.00 72.50 212 GLY A CA 1
ATOM 1670 C C . GLY A 1 212 ? -1.503 -6.224 -4.086 1.00 72.50 212 GLY A C 1
ATOM 1671 O O . GLY A 1 212 ? -1.320 -6.606 -2.937 1.00 72.50 212 GLY A O 1
ATOM 1672 N N . GLU A 1 213 ? -1.176 -6.967 -5.145 1.00 72.19 213 GLU A N 1
ATOM 1673 C CA . GLU A 1 213 ? -0.600 -8.305 -5.027 1.00 72.19 213 GLU A CA 1
ATOM 1674 C C . GLU A 1 213 ? 0.785 -8.236 -4.372 1.00 72.19 213 GLU A C 1
ATOM 1676 O O . GLU A 1 213 ? 1.631 -7.432 -4.774 1.00 72.19 213 GLU A O 1
ATOM 1681 N N . ILE A 1 214 ? 1.024 -9.090 -3.376 1.00 78.62 214 ILE A N 1
ATOM 1682 C CA . ILE A 1 214 ? 2.295 -9.211 -2.654 1.00 78.62 214 ILE A CA 1
ATOM 1683 C C . ILE A 1 214 ? 2.833 -10.625 -2.858 1.00 78.62 214 ILE A C 1
ATOM 1685 O O . ILE A 1 214 ? 2.092 -11.601 -2.766 1.00 78.62 214 ILE A O 1
ATOM 1689 N N . GLY A 1 215 ? 4.134 -10.753 -3.106 1.00 78.38 215 GLY A N 1
ATOM 1690 C CA . GLY A 1 215 ? 4.763 -12.060 -3.236 1.00 78.38 215 GLY A CA 1
ATOM 1691 C C . GLY A 1 215 ? 6.241 -11.990 -3.590 1.00 78.38 215 GLY A C 1
ATOM 1692 O O . GLY A 1 215 ? 6.964 -11.083 -3.179 1.00 78.38 215 GLY A O 1
ATOM 1693 N N . GLY A 1 216 ? 6.704 -12.984 -4.344 1.00 82.56 216 GLY A N 1
ATOM 1694 C CA . GLY A 1 216 ? 8.090 -13.069 -4.792 1.00 82.56 216 GLY A CA 1
ATOM 1695 C C . GLY A 1 216 ? 8.417 -12.112 -5.939 1.00 82.56 216 GLY A C 1
ATOM 1696 O O . GLY A 1 216 ? 7.597 -11.328 -6.411 1.00 82.56 216 GLY A O 1
ATOM 1697 N N . ARG A 1 217 ? 9.648 -12.205 -6.448 1.00 88.69 217 ARG A N 1
ATOM 1698 C CA . ARG A 1 217 ? 10.179 -11.329 -7.511 1.00 88.69 217 ARG A CA 1
ATOM 1699 C C . ARG A 1 217 ? 9.302 -11.250 -8.769 1.00 88.69 217 ARG A C 1
ATOM 1701 O O . ARG A 1 217 ? 9.317 -10.231 -9.456 1.00 88.69 217 ARG A O 1
ATOM 1708 N N . ASN A 1 218 ? 8.565 -12.311 -9.082 1.00 88.06 218 ASN A N 1
ATOM 1709 C CA . ASN A 1 218 ? 7.626 -12.376 -10.202 1.00 88.06 218 ASN A CA 1
ATOM 1710 C C . ASN A 1 218 ? 6.437 -11.411 -10.060 1.00 88.06 218 ASN A C 1
ATOM 1712 O O . ASN A 1 218 ? 5.878 -11.022 -11.077 1.00 88.06 218 ASN A O 1
ATOM 1716 N N . VAL A 1 219 ? 6.083 -11.011 -8.836 1.00 85.25 219 VAL A N 1
ATOM 1717 C CA . VAL A 1 219 ? 4.947 -10.122 -8.559 1.00 85.25 219 VAL A CA 1
ATOM 1718 C C . VAL A 1 219 ? 5.303 -8.660 -8.806 1.00 85.25 219 VAL A C 1
ATOM 1720 O O . VAL A 1 219 ? 4.564 -7.959 -9.482 1.00 85.25 219 VAL A O 1
ATOM 1723 N N . GLY A 1 220 ? 6.437 -8.190 -8.277 1.00 87.50 220 GLY A N 1
ATOM 1724 C CA . GLY A 1 220 ? 6.776 -6.760 -8.255 1.00 87.50 220 GLY A CA 1
ATOM 1725 C C . GLY A 1 220 ? 7.987 -6.361 -9.089 1.00 87.50 220 GLY A C 1
ATOM 1726 O O . GLY A 1 220 ? 8.602 -5.344 -8.787 1.00 87.50 220 GLY A O 1
ATOM 1727 N N . THR A 1 221 ? 8.400 -7.135 -10.098 1.00 92.81 221 THR A N 1
ATOM 1728 C CA . THR A 1 221 ? 9.492 -6.713 -10.999 1.00 92.81 221 THR A CA 1
ATOM 1729 C C . THR A 1 221 ? 9.091 -6.727 -12.460 1.00 92.81 221 THR A C 1
ATOM 1731 O O . THR A 1 221 ? 8.285 -7.542 -12.892 1.00 92.81 221 THR A O 1
ATOM 1734 N N . HIS A 1 222 ? 9.712 -5.838 -13.234 1.00 91.94 222 HIS A N 1
ATOM 1735 C CA . HIS A 1 222 ? 9.489 -5.676 -14.668 1.00 91.94 222 HIS A CA 1
ATOM 1736 C C . HIS A 1 222 ? 8.027 -5.392 -15.041 1.00 91.94 222 HIS A C 1
ATOM 1738 O O . HIS A 1 222 ? 7.602 -5.729 -16.147 1.00 91.94 222 HIS A O 1
ATOM 1744 N N . ILE A 1 223 ? 7.272 -4.740 -14.153 1.00 91.94 223 ILE A N 1
ATOM 1745 C CA . ILE A 1 223 ? 5.872 -4.408 -14.410 1.00 91.94 223 ILE A CA 1
ATOM 1746 C C . ILE A 1 223 ? 5.822 -3.244 -15.414 1.00 91.94 223 ILE A C 1
ATOM 1748 O O . ILE A 1 223 ? 6.415 -2.195 -15.145 1.00 91.94 223 ILE A O 1
ATOM 1752 N N . PRO A 1 224 ? 5.139 -3.392 -16.564 1.00 92.25 224 PRO A N 1
ATOM 1753 C CA . PRO A 1 224 ? 5.026 -2.335 -17.565 1.00 92.25 224 PRO A CA 1
ATOM 1754 C C . PRO A 1 224 ? 4.319 -1.089 -17.023 1.00 92.25 224 PRO A C 1
ATOM 1756 O O . PRO A 1 224 ? 3.320 -1.188 -16.312 1.00 92.25 224 PRO A O 1
ATOM 1759 N N . LEU A 1 225 ? 4.818 0.091 -17.395 1.00 89.75 225 LEU A N 1
ATOM 1760 C CA . LEU A 1 225 ? 4.224 1.371 -17.004 1.00 89.75 225 LEU A CA 1
ATOM 1761 C C . LEU A 1 225 ? 3.083 1.812 -17.927 1.00 89.75 225 LEU A C 1
ATOM 1763 O O . LEU A 1 225 ? 2.243 2.585 -17.486 1.00 89.75 225 LEU A O 1
ATOM 1767 N N . GLY A 1 226 ? 3.015 1.333 -19.169 1.00 80.88 226 GLY A N 1
ATOM 1768 C CA . GLY A 1 226 ? 1.912 1.607 -20.091 1.00 80.88 226 GLY A CA 1
ATOM 1769 C C . GLY A 1 226 ? 1.587 0.364 -20.910 1.00 80.88 226 GLY A C 1
ATOM 1770 O O . GLY A 1 226 ? 2.479 -0.195 -21.548 1.00 80.88 226 GLY A O 1
ATOM 1771 N N . LYS A 1 227 ? 0.336 -0.078 -20.833 1.00 60.69 227 LYS A N 1
ATOM 1772 C CA . LYS A 1 227 ? -0.281 -1.116 -21.657 1.00 60.69 227 LYS A CA 1
ATOM 1773 C C . LYS A 1 227 ? -1.705 -0.681 -21.951 1.00 60.69 227 LYS A C 1
ATOM 1775 O O . LYS A 1 227 ? -2.329 -0.131 -21.013 1.00 60.69 227 LYS A O 1
#

Sequence (227 aa):
MKYVDPSGHAEMSTGSGGFDINSLRWDTSITANWTINEMKQQWHANPKKRDYWAAEAEKLRNQMRRSGIANDNIMQSSDDMLSKELVLLISRKNSPVLHGIEEIANASWDYAGHGAPGLTYFTAASNLVKNTGNASKNIANLRSWAKTNGWERKYTEGGVEMWGVNNNGVFSWRLKLKQEASTREGLKAGSNQSRFDARLDDKGTYINPFTGEIGGRNVGTHIPLGK

pLDDT: mean 70.32, std 19.47, range [29.66, 95.5]

Radius of gyration: 20.2 Å; chains: 1; bounding box: 54×36×55 Å